Protein AF-0000000084990356 (afdb_homodimer)

Secondary structure (DSSP, 8-state):
-------SS--PPBGGGTSB----EEETTSBHHHHHHHHHHHT-SEEEEE-TTS-EEEEEEHHHHHHHHHTT--TTSBGGGSPP-----B-TTSBHHHHHHHHHHHT-SEEEEEETTEEEEEEEHHHHHHHHHHHHTT--/-------TT--PPBGGGTSB----EEETTSBHHHHHHHHHHHT-SEEEEE-TTS-EEEEEEHHHHHHHHHTT--TTSBGGGSPP-----B-TTSBHHHHHHHHHHHT-SEEEEEETTEEEEEEEHHHHHHHHHHHHTT--

InterPro domains:
  IPR000644 CBS domain [PF00571] (15-70)
  IPR000644 CBS domain [PF00571] (83-133)
  IPR000644 CBS domain [PS51371] (19-75)
  IPR000644 CBS domain [PS51371] (83-140)
  IPR000644 CBS domain [SM00116] (22-70)
  IPR00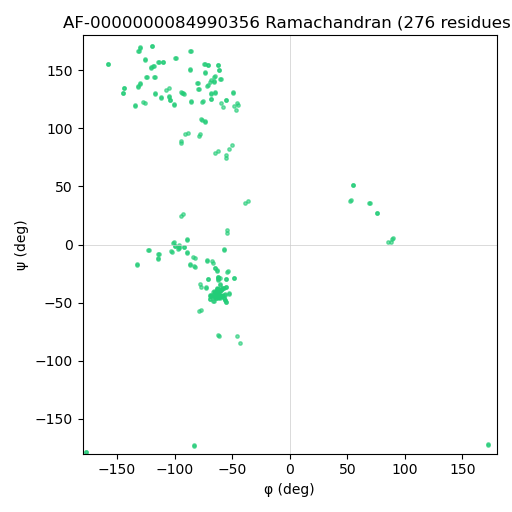0644 CBS domain [SM00116] (86-133)
  IPR046342 CBS domain superfamily [G3DSA:3.10.580.10] (8-138)
  IPR046342 CBS domain superfamily [SSF54631] (13-134)
  IPR051257 Diverse Function CBS-Domain-Containing Protein [PTHR43080] (12-132)

Radius of gyration: 19.68 Å; Cα contacts (8 Å, |Δi|>4): 479; chains: 2; bounding box: 57×53×34 Å

Nearest PDB structures (foldseek):
  2p9m-assembly2_D  TM=8.923E-01  e=5.544E-12  Methanocaldococcus jannaschii DSM 2661
  2p9m-assembly1_B  TM=8.844E-01  e=6.341E-12  Methanocaldococcus jannaschii DSM 2661
  2rc3-assembly2_B  TM=9.266E-01  e=5.817E-11  Nitrosomonas europaea ATCC 19718
  2o16-assembly1_A  TM=8.898E-01  e=2.598E-11  Vibrio cholerae
  1pbj-assembly1_A  TM=8.857E-01  e=1.393E-10  Methanothermobacter thermautotrophicus str. Delta H

pLDDT: mean 87.36, std 18.12, range [22.98, 98.81]

Structure (mmCIF, N/CA/C/O backbone):
data_AF-0000000084990356-model_v1
#
loop_
_entity.id
_entity.type
_entity.pdbx_description
1 polymer 'Conserved protein with 2 CBS domains'
#
loop_
_atom_site.group_PDB
_atom_site.id
_atom_site.type_symbol
_atom_site.label_atom_id
_atom_site.label_alt_id
_atom_site.label_comp_id
_atom_site.label_asym_id
_atom_site.label_entity_id
_atom_site.label_seq_id
_atom_site.pdbx_PDB_ins_code
_atom_site.Cartn_x
_atom_site.Cartn_y
_atom_site.Cartn_z
_atom_site.occupancy
_atom_site.B_iso_or_equiv
_atom_site.auth_seq_id
_atom_site.auth_comp_id
_atom_site.auth_asym_id
_atom_site.auth_atom_id
_atom_site.pdbx_PDB_model_num
ATOM 1 N N . MET A 1 1 ? -21.766 10.609 18.641 1 23.08 1 MET A N 1
ATOM 2 C CA . MET A 1 1 ? -21.922 9.273 18.078 1 23.08 1 MET A CA 1
ATOM 3 C C . MET A 1 1 ? -22.641 9.32 16.734 1 23.08 1 MET A C 1
ATOM 5 O O . MET A 1 1 ? -23.812 9.711 16.656 1 23.08 1 MET A O 1
ATOM 9 N N . ILE A 1 2 ? -21.984 9.812 15.727 1 29.28 2 ILE A N 1
ATOM 10 C CA . ILE A 1 2 ? -22.656 10.242 14.508 1 29.28 2 ILE A CA 1
ATOM 11 C C . ILE A 1 2 ? -23.344 9.047 13.852 1 29.28 2 ILE A C 1
ATOM 13 O O . ILE A 1 2 ? -22.688 8.055 13.516 1 29.28 2 ILE A O 1
ATOM 17 N N . LYS A 1 3 ? -24.469 8.688 14.312 1 31.67 3 LYS A N 1
ATOM 18 C CA . LYS A 1 3 ? -25.344 7.648 13.766 1 31.67 3 LYS A CA 1
ATOM 19 C C . LYS A 1 3 ? -25.656 7.918 12.297 1 31.67 3 LYS A C 1
ATOM 21 O O . LYS A 1 3 ? -26.312 8.914 11.977 1 31.67 3 LYS A O 1
ATOM 26 N N . LEU A 1 4 ? -24.688 7.68 11.461 1 34.38 4 LEU A N 1
ATOM 27 C CA . LEU A 1 4 ? -25.234 7.672 10.102 1 34.38 4 LEU A CA 1
ATOM 28 C C . LEU A 1 4 ? -26.422 6.727 10 1 34.38 4 LEU A C 1
ATOM 30 O O . LEU A 1 4 ? -26.312 5.543 10.328 1 34.38 4 LEU A O 1
ATOM 34 N N . ASN A 1 5 ? -27.484 7.082 10.344 1 34.66 5 ASN A N 1
ATOM 35 C CA . ASN A 1 5 ? -28.766 6.414 10.133 1 34.66 5 ASN A CA 1
ATOM 36 C C . ASN A 1 5 ? -28.812 5.734 8.766 1 34.66 5 ASN A C 1
ATOM 38 O O . ASN A 1 5 ? -29.344 6.301 7.805 1 34.66 5 ASN A O 1
ATOM 42 N N . ILE A 1 6 ? -27.719 5.141 8.297 1 41.97 6 ILE A N 1
ATOM 43 C CA . ILE A 1 6 ? -27.844 4.293 7.121 1 41.97 6 ILE A CA 1
ATOM 44 C C . ILE A 1 6 ? -28.922 3.232 7.359 1 41.97 6 ILE A C 1
ATOM 46 O O . ILE A 1 6 ? -28.625 2.125 7.809 1 41.97 6 ILE A O 1
ATOM 50 N N . TYR A 1 7 ? -29.688 3.295 8.289 1 39.16 7 TYR A N 1
ATOM 51 C CA . TYR A 1 7 ? -30.641 2.307 8.797 1 39.16 7 TYR A CA 1
ATOM 52 C C . TYR A 1 7 ? -31.391 1.641 7.652 1 39.16 7 TYR A C 1
ATOM 54 O O . TYR A 1 7 ? -31.453 0.411 7.574 1 39.16 7 TYR A O 1
ATOM 62 N N . ASP A 1 8 ? -32.438 2.258 7.188 1 46.75 8 ASP A N 1
ATOM 63 C CA . ASP A 1 8 ? -33.562 1.415 6.75 1 46.75 8 ASP A CA 1
ATOM 64 C C . ASP A 1 8 ? -33.125 0.507 5.598 1 46.75 8 ASP A C 1
ATOM 66 O O . ASP A 1 8 ? -33.344 -0.705 5.645 1 46.75 8 ASP A O 1
ATOM 70 N N . ASN A 1 9 ? -33 0.936 4.207 1 50.25 9 ASN A N 1
ATOM 71 C CA . ASN A 1 9 ? -32.812 0.196 2.961 1 50.25 9 ASN A CA 1
ATOM 72 C C . ASN A 1 9 ? -31.344 0.06 2.588 1 50.25 9 ASN A C 1
ATOM 74 O O . ASN A 1 9 ? -31 0.016 1.405 1 50.25 9 ASN A O 1
ATOM 78 N N . TYR A 1 10 ? -30.484 0.101 3.566 1 54.56 10 TYR A N 1
ATOM 79 C CA . TYR A 1 10 ? -29.062 0.058 3.203 1 54.56 10 TYR A CA 1
ATOM 80 C C . TYR A 1 10 ? -28.625 -1.364 2.875 1 54.56 10 TYR A C 1
ATOM 82 O O . TYR A 1 10 ? -28.703 -2.256 3.725 1 54.56 10 TYR A O 1
ATOM 90 N N . GLN A 1 11 ? -28.672 -1.708 1.581 1 65 11 GLN A N 1
ATOM 91 C CA . GLN A 1 11 ? -28 -2.938 1.168 1 65 11 GLN A CA 1
ATOM 92 C C . GLN A 1 11 ? -26.5 -2.746 1.104 1 65 11 GLN A C 1
ATOM 94 O O . GLN A 1 11 ? -26 -1.882 0.375 1 65 11 GLN A O 1
ATOM 99 N N . PRO A 1 12 ? -25.812 -3.309 2.045 1 78 12 PRO A N 1
ATOM 100 C CA . PRO A 1 12 ? -24.344 -3.164 2.031 1 78 12 PRO A CA 1
ATOM 101 C C . PRO A 1 12 ? -23.734 -3.486 0.671 1 78 12 PRO A C 1
ATOM 103 O O . PRO A 1 12 ? -24.219 -4.379 -0.031 1 78 12 PRO A O 1
ATOM 106 N N . MET A 1 13 ? -22.859 -2.615 0.143 1 86.25 13 MET A N 1
ATOM 107 C CA . MET A 1 13 ? -22.109 -2.883 -1.089 1 86.25 13 MET A CA 1
ATOM 108 C C . MET A 1 13 ? -21.328 -4.188 -0.983 1 86.25 13 MET A C 1
ATOM 110 O O . MET A 1 13 ? -20.609 -4.402 -0.011 1 86.25 13 MET A O 1
ATOM 114 N N . GLU A 1 14 ? -21.594 -5.012 -1.921 1 94.5 14 GLU A N 1
ATOM 115 C CA . GLU A 1 14 ? -20.922 -6.309 -1.93 1 94.5 14 GLU A CA 1
ATOM 116 C C . GLU A 1 14 ? -19.562 -6.227 -2.641 1 94.5 14 GLU A C 1
ATOM 118 O O . GLU A 1 14 ? -19.406 -5.441 -3.576 1 94.5 14 GLU A O 1
ATOM 123 N N . VAL A 1 15 ? -18.609 -7.082 -2.227 1 96.19 15 VAL A N 1
ATOM 124 C CA . VAL A 1 15 ? -17.25 -7.133 -2.74 1 96.19 15 VAL A CA 1
ATOM 125 C C . VAL A 1 15 ? -17.266 -7.363 -4.25 1 96.19 15 VAL A C 1
ATOM 127 O O . VAL A 1 15 ? -16.5 -6.738 -4.992 1 96.19 15 VAL A O 1
ATOM 130 N N . LYS A 1 16 ? -18.172 -8.164 -4.738 1 95.44 16 LYS A N 1
ATOM 131 C CA . LYS A 1 16 ? -18.219 -8.523 -6.156 1 95.44 16 LYS A CA 1
ATOM 132 C C . LYS A 1 16 ? -18.484 -7.289 -7.02 1 95.44 16 LYS A C 1
ATOM 134 O O . LYS A 1 16 ? -18.141 -7.277 -8.203 1 95.44 16 LYS A O 1
ATOM 139 N N . ASN A 1 17 ? -19.047 -6.246 -6.465 1 93.88 17 ASN A N 1
ATOM 140 C CA . ASN A 1 17 ? -19.422 -5.059 -7.227 1 93.88 17 ASN A CA 1
ATOM 141 C C . ASN A 1 17 ? -18.25 -4.113 -7.41 1 93.88 17 ASN A C 1
ATOM 143 O O . ASN A 1 17 ? -18.297 -3.205 -8.242 1 93.88 17 ASN A O 1
ATOM 147 N N . ILE A 1 18 ? -17.125 -4.379 -6.668 1 93.06 18 ILE A N 1
ATOM 148 C CA . ILE A 1 18 ? -16.062 -3.385 -6.703 1 93.06 18 ILE A CA 1
ATOM 149 C C . ILE A 1 18 ? -14.727 -4.074 -6.941 1 93.06 18 ILE A C 1
ATOM 151 O O . ILE A 1 18 ? -13.727 -3.42 -7.262 1 93.06 18 ILE A O 1
ATOM 155 N N . MET A 1 19 ? -14.633 -5.336 -6.75 1 94.31 19 MET A N 1
ATOM 156 C CA . MET A 1 19 ? -13.375 -6.062 -6.91 1 94.31 19 MET A CA 1
ATOM 157 C C . MET A 1 19 ? -12.875 -5.973 -8.344 1 94.31 19 MET A C 1
ATOM 159 O O . MET A 1 19 ? -13.648 -5.691 -9.266 1 94.31 19 MET A O 1
ATOM 163 N N . ASN A 1 20 ? -11.562 -6.102 -8.508 1 95.12 20 ASN A N 1
ATOM 164 C CA . ASN A 1 20 ? -10.977 -6.297 -9.828 1 95.12 20 ASN A CA 1
ATOM 165 C C . ASN A 1 20 ? -10.969 -7.77 -10.234 1 95.12 20 ASN A C 1
ATOM 167 O O . ASN A 1 20 ? -10.438 -8.609 -9.516 1 95.12 20 ASN A O 1
ATOM 171 N N . ASP A 1 21 ? -11.562 -8.078 -11.32 1 92.75 21 ASP A N 1
ATOM 172 C CA . ASP A 1 21 ? -11.68 -9.477 -11.734 1 92.75 21 ASP A CA 1
ATOM 173 C C . ASP A 1 21 ? -10.508 -9.883 -12.625 1 92.75 21 ASP A C 1
ATOM 175 O O . ASP A 1 21 ? -10.398 -11.047 -13.016 1 92.75 21 ASP A O 1
ATOM 179 N N . ARG A 1 22 ? -9.625 -8.984 -12.93 1 92.62 22 ARG A N 1
ATOM 180 C CA . ARG A 1 22 ? -8.398 -9.297 -13.656 1 92.62 22 ARG A CA 1
ATOM 181 C C . ARG A 1 22 ? -7.242 -9.539 -12.688 1 92.62 22 ARG A C 1
ATOM 183 O O . ARG A 1 22 ? -6.457 -8.625 -12.406 1 92.62 22 ARG A O 1
ATOM 190 N N . VAL A 1 23 ? -7.16 -10.727 -12.305 1 95.25 23 VAL A N 1
ATOM 191 C CA . VAL A 1 23 ? -6.156 -11.078 -11.305 1 95.25 23 VAL A CA 1
ATOM 192 C C . VAL A 1 23 ? -4.875 -11.547 -11.992 1 95.25 23 VAL A C 1
ATOM 194 O O . VAL A 1 23 ? -4.922 -12.359 -12.922 1 95.25 23 VAL A O 1
ATOM 197 N N . VAL A 1 24 ? -3.762 -11.047 -11.641 1 96.88 24 VAL A N 1
ATOM 198 C CA . VAL A 1 24 ? -2.463 -11.469 -12.156 1 96.88 24 VAL A CA 1
ATOM 199 C C . VAL A 1 24 ? -1.876 -12.555 -11.258 1 96.88 24 VAL A C 1
ATOM 201 O O . VAL A 1 24 ? -1.812 -12.391 -10.039 1 96.88 24 VAL A O 1
ATOM 204 N N . PHE A 1 25 ? -1.45 -13.641 -11.852 1 95.88 25 PHE A N 1
ATOM 205 C CA . PHE A 1 25 ? -0.941 -14.789 -11.117 1 95.88 25 PHE A CA 1
ATOM 206 C C . PHE A 1 25 ? 0.517 -15.055 -11.469 1 95.88 25 PHE A C 1
ATOM 208 O O . PHE A 1 25 ? 0.971 -14.703 -12.555 1 95.88 25 PHE A O 1
ATOM 215 N N . CYS A 1 26 ? 1.197 -15.648 -10.57 1 96.94 26 CYS A N 1
ATOM 216 C CA . CYS A 1 26 ? 2.471 -16.328 -10.789 1 96.94 26 CYS A CA 1
ATOM 217 C C . CYS A 1 26 ? 2.404 -17.781 -10.32 1 96.94 26 CYS A C 1
ATOM 219 O O . CYS A 1 26 ? 1.752 -18.078 -9.32 1 96.94 26 CYS A O 1
ATOM 221 N N . ARG A 1 27 ? 3.041 -18.594 -11 1 96.38 27 ARG A N 1
ATOM 222 C CA . ARG A 1 27 ? 3.205 -19.953 -10.5 1 96.38 27 ARG A CA 1
ATOM 223 C C . ARG A 1 27 ? 4.211 -20 -9.352 1 96.38 27 ARG A C 1
ATOM 225 O O . ARG A 1 27 ? 5.16 -19.219 -9.32 1 96.38 27 ARG A O 1
ATOM 232 N N . GLY A 1 28 ? 3.971 -20.938 -8.43 1 95.69 28 GLY A N 1
ATOM 233 C CA . GLY A 1 28 ? 4.887 -21.094 -7.309 1 95.69 28 GLY A CA 1
ATOM 234 C C . GLY A 1 28 ? 6.324 -21.297 -7.742 1 95.69 28 GLY A C 1
ATOM 235 O O . GLY A 1 28 ? 7.258 -20.938 -7.027 1 95.69 28 GLY A O 1
ATOM 236 N N . THR A 1 29 ? 6.516 -21.781 -8.969 1 96.88 29 THR A N 1
ATOM 237 C CA . THR A 1 29 ? 7.84 -22.125 -9.477 1 96.88 29 THR A CA 1
ATOM 238 C C . THR A 1 29 ? 8.516 -20.891 -10.086 1 96.88 29 THR A C 1
ATOM 240 O O . THR A 1 29 ? 9.719 -20.906 -10.344 1 96.88 29 THR A O 1
ATOM 243 N N . GLU A 1 30 ? 7.738 -19.906 -10.367 1 97.56 30 GLU A N 1
ATOM 244 C CA . GLU A 1 30 ? 8.312 -18.656 -10.883 1 97.56 30 GLU A CA 1
ATOM 245 C C . GLU A 1 30 ? 9.086 -17.922 -9.789 1 97.56 30 GLU A C 1
ATOM 247 O O . GLU A 1 30 ? 8.867 -18.156 -8.602 1 97.56 30 GLU A O 1
ATOM 252 N N . THR A 1 31 ? 10.055 -17.109 -10.156 1 98.5 31 THR A N 1
ATOM 253 C CA . 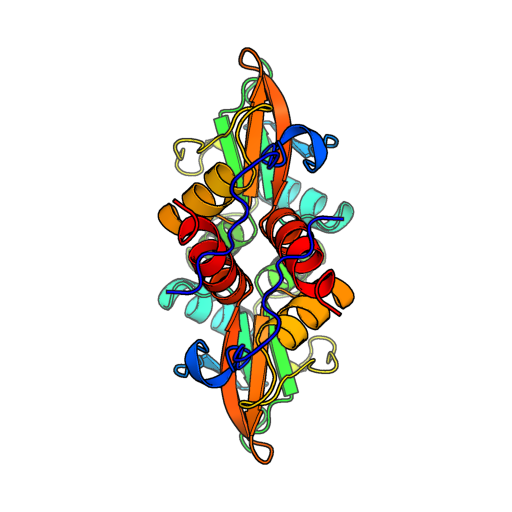THR A 1 31 ? 10.953 -16.453 -9.219 1 98.5 31 THR A CA 1
ATOM 254 C C . THR A 1 31 ? 10.352 -15.148 -8.711 1 98.5 31 THR A C 1
ATOM 256 O O . THR A 1 31 ? 9.398 -14.633 -9.297 1 98.5 31 THR A O 1
ATOM 259 N N . ILE A 1 32 ? 10.938 -14.641 -7.68 1 98.56 32 ILE A N 1
ATOM 260 C CA . ILE A 1 32 ? 10.578 -13.328 -7.148 1 98.56 32 ILE A CA 1
ATOM 261 C C . ILE A 1 32 ? 10.766 -12.266 -8.234 1 98.56 32 ILE A C 1
ATOM 263 O O . ILE A 1 32 ? 9.93 -11.375 -8.383 1 98.56 32 ILE A O 1
ATOM 267 N N . ARG A 1 33 ? 11.789 -12.406 -9 1 98.69 33 ARG A N 1
ATOM 268 C CA . ARG A 1 33 ? 12.07 -11.484 -10.094 1 98.69 33 ARG A CA 1
ATOM 269 C C . ARG A 1 33 ? 10.914 -11.43 -11.078 1 98.69 33 ARG A C 1
ATOM 271 O O . ARG A 1 33 ? 10.523 -10.344 -11.531 1 98.69 33 ARG A O 1
ATOM 278 N N . CYS A 1 34 ? 10.383 -12.555 -11.398 1 98.19 34 CYS A N 1
ATOM 279 C CA . CYS A 1 34 ? 9.25 -12.617 -12.305 1 98.19 34 CYS A CA 1
ATOM 280 C C . CYS A 1 34 ? 8.039 -11.891 -11.727 1 98.19 34 CYS A C 1
ATOM 282 O O . CYS A 1 34 ? 7.363 -11.141 -12.43 1 98.19 34 CYS A O 1
ATOM 284 N N . ALA A 1 35 ? 7.797 -12.148 -10.492 1 98.44 35 ALA A N 1
ATOM 285 C CA . ALA A 1 35 ? 6.691 -11.477 -9.82 1 98.44 35 ALA A CA 1
ATOM 286 C C . ALA A 1 35 ? 6.859 -9.961 -9.859 1 98.44 35 ALA A C 1
ATOM 288 O O . ALA A 1 35 ? 5.914 -9.227 -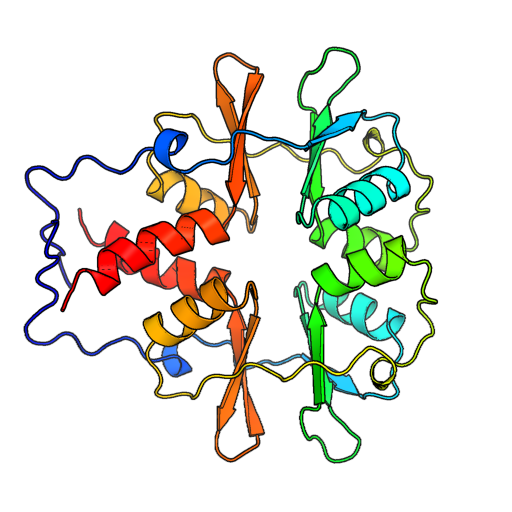10.156 1 98.44 35 ALA A O 1
ATOM 289 N N . VAL A 1 36 ? 8.07 -9.477 -9.586 1 98.81 36 VAL A N 1
ATOM 290 C CA . VAL A 1 36 ? 8.352 -8.039 -9.555 1 98.81 36 VAL A CA 1
ATOM 291 C C . VAL A 1 36 ? 8.172 -7.453 -10.953 1 98.81 36 VAL A C 1
ATOM 293 O O . VAL A 1 36 ? 7.609 -6.371 -11.109 1 98.81 36 VAL A O 1
ATOM 296 N N . SER A 1 37 ? 8.633 -8.188 -11.93 1 98.75 37 SER A N 1
ATOM 297 C CA . SER A 1 37 ? 8.484 -7.742 -13.312 1 98.75 37 SER A CA 1
ATOM 298 C C . SER A 1 37 ? 7.008 -7.586 -13.68 1 98.75 37 SER A C 1
ATOM 300 O O . SER A 1 37 ? 6.629 -6.613 -14.336 1 98.75 37 SER A O 1
ATOM 302 N N . LYS A 1 38 ? 6.203 -8.516 -13.297 1 98.56 38 LYS A N 1
ATOM 303 C CA . LYS A 1 38 ? 4.77 -8.438 -13.57 1 98.56 38 LYS A CA 1
ATOM 304 C C . LYS A 1 38 ? 4.129 -7.273 -12.82 1 98.56 38 LYS A C 1
ATOM 306 O O . LYS A 1 38 ? 3.305 -6.547 -13.375 1 98.56 38 LYS A O 1
ATOM 311 N N . MET A 1 39 ? 4.484 -7.145 -11.547 1 98.5 39 MET A N 1
ATOM 312 C CA . MET A 1 39 ? 3.957 -6.035 -10.758 1 98.5 39 MET A CA 1
ATOM 313 C C . MET A 1 39 ? 4.273 -4.699 -11.414 1 98.5 39 MET A C 1
ATOM 315 O O . MET A 1 39 ? 3.412 -3.816 -11.492 1 98.5 39 MET A O 1
ATOM 319 N N . TYR A 1 40 ? 5.465 -4.586 -11.883 1 98.5 40 TYR A N 1
ATOM 320 C CA . TYR A 1 40 ? 5.891 -3.361 -12.555 1 98.5 40 TYR A CA 1
ATOM 321 C C . TYR A 1 40 ? 5.141 -3.17 -13.867 1 98.5 40 TYR A C 1
ATOM 323 O O . TYR A 1 40 ? 4.586 -2.096 -14.117 1 98.5 40 TYR A O 1
ATOM 331 N N . ALA A 1 41 ? 5.082 -4.207 -14.672 1 98.19 41 ALA A N 1
ATOM 332 C CA . ALA A 1 41 ? 4.473 -4.152 -16 1 98.19 41 ALA A CA 1
ATOM 333 C C . ALA A 1 41 ? 2.988 -3.814 -15.906 1 98.19 41 ALA A C 1
ATOM 335 O O . ALA A 1 41 ? 2.465 -3.059 -16.734 1 98.19 41 ALA A O 1
ATOM 336 N N . TYR A 1 42 ? 2.305 -4.344 -14.922 1 97.31 42 TYR A N 1
ATOM 337 C CA . TYR A 1 42 ? 0.858 -4.188 -14.82 1 97.31 42 TYR A CA 1
ATOM 338 C C . TYR A 1 42 ? 0.495 -3.094 -13.828 1 97.31 42 TYR A C 1
ATOM 340 O O . TYR A 1 42 ? -0.686 -2.812 -13.609 1 97.31 42 TYR A O 1
ATOM 348 N N . ASN A 1 43 ? 1.473 -2.48 -13.211 1 96.25 43 ASN A N 1
ATOM 349 C CA . ASN A 1 43 ? 1.276 -1.417 -12.227 1 96.25 43 ASN A CA 1
ATOM 350 C C . ASN A 1 43 ? 0.355 -1.861 -11.094 1 96.25 43 ASN A C 1
ATOM 352 O O . ASN A 1 43 ? -0.627 -1.184 -10.789 1 96.25 43 ASN A O 1
ATOM 356 N N . ILE A 1 44 ? 0.701 -3.027 -10.523 1 96.56 44 ILE A N 1
ATOM 357 C CA . ILE A 1 44 ? -0.066 -3.576 -9.414 1 96.56 44 ILE A CA 1
ATOM 358 C C . ILE A 1 44 ? 0.864 -3.857 -8.234 1 96.56 44 ILE A C 1
ATOM 360 O O . ILE A 1 44 ? 2.08 -3.967 -8.406 1 96.56 44 ILE A O 1
ATOM 364 N N . GLY A 1 45 ? 0.292 -3.953 -7.016 1 96.75 45 GLY A N 1
ATOM 365 C CA . GLY A 1 45 ? 1.098 -4.055 -5.809 1 96.75 45 GLY A CA 1
ATOM 366 C C . GLY A 1 45 ? 1.197 -5.473 -5.277 1 96.75 45 GLY A C 1
ATOM 367 O O . GLY A 1 45 ? 1.783 -5.703 -4.215 1 96.75 45 GLY A O 1
ATOM 368 N N . SER A 1 46 ? 0.567 -6.414 -6.008 1 96.44 46 SER A N 1
ATOM 369 C CA . SER A 1 46 ? 0.609 -7.801 -5.559 1 96.44 46 SER A CA 1
ATOM 370 C C . SER A 1 46 ? 0.349 -8.766 -6.711 1 96.44 46 SER A C 1
ATOM 372 O O . SER A 1 46 ? -0.249 -8.383 -7.723 1 96.44 46 SER A O 1
ATOM 374 N N . VAL A 1 47 ? 0.842 -9.969 -6.547 1 96.75 47 VAL A N 1
ATOM 375 C CA . VAL A 1 47 ? 0.511 -11.078 -7.441 1 96.75 47 VAL A CA 1
ATOM 376 C C . VAL A 1 47 ? 0.089 -12.297 -6.625 1 96.75 47 VAL A C 1
ATOM 378 O O . VAL A 1 47 ? 0.651 -12.562 -5.559 1 96.75 47 VAL A O 1
ATOM 381 N N . LEU A 1 48 ? -0.918 -12.914 -7.109 1 95.81 48 LEU A N 1
ATOM 382 C CA . LEU A 1 48 ? -1.318 -14.172 -6.477 1 95.81 48 LEU A CA 1
ATOM 383 C C . LEU A 1 48 ? -0.428 -15.32 -6.938 1 95.81 48 LEU A C 1
ATOM 385 O O . LEU A 1 48 ? -0.071 -15.398 -8.117 1 95.81 48 LEU A O 1
ATOM 389 N N . VAL A 1 49 ? -0.094 -16.141 -5.98 1 95.38 49 VAL A N 1
ATOM 390 C CA . VAL A 1 49 ? 0.746 -17.297 -6.293 1 95.38 49 VAL A CA 1
ATOM 391 C C . VAL A 1 49 ? -0.104 -18.562 -6.312 1 95.38 49 VAL A C 1
ATOM 393 O O . VAL A 1 49 ? -0.864 -18.828 -5.379 1 95.38 49 VAL A O 1
ATOM 396 N N . VAL A 1 50 ? -0.033 -19.312 -7.383 1 92.19 50 VAL A N 1
ATOM 397 C CA . VAL A 1 50 ? -0.831 -20.531 -7.531 1 92.19 50 VAL A CA 1
ATOM 398 C C . VAL A 1 50 ? 0.089 -21.734 -7.719 1 92.19 50 VAL A C 1
ATOM 400 O O . VAL A 1 50 ? 1.234 -21.594 -8.148 1 92.19 50 VAL A O 1
ATOM 403 N N . ASP A 1 51 ? -0.415 -22.859 -7.297 1 90.94 51 ASP A N 1
ATOM 404 C CA . ASP A 1 51 ? 0.335 -24.078 -7.535 1 90.94 51 ASP A CA 1
ATOM 405 C C . ASP A 1 51 ? 0.074 -24.625 -8.945 1 90.94 51 ASP A C 1
ATOM 407 O O . ASP A 1 51 ? -0.503 -23.922 -9.781 1 90.94 51 ASP A O 1
ATOM 411 N N . ASP A 1 52 ? 0.583 -25.766 -9.195 1 91.25 52 ASP A N 1
ATOM 412 C CA . ASP A 1 52 ? 0.513 -26.344 -10.531 1 91.25 52 ASP A CA 1
ATOM 413 C C . ASP A 1 52 ? -0.933 -26.641 -10.93 1 91.25 52 ASP A C 1
ATOM 415 O O . ASP A 1 52 ? -1.246 -26.766 -12.109 1 91.25 52 ASP A O 1
ATOM 419 N N . ARG A 1 53 ? -1.837 -26.75 -9.969 1 89.38 53 ARG A N 1
ATOM 420 C CA . ARG A 1 53 ? -3.236 -27.062 -10.234 1 89.38 53 ARG A CA 1
ATOM 421 C C . ARG A 1 53 ? -4.082 -25.797 -10.305 1 89.38 53 ARG A C 1
ATOM 423 O O . ARG A 1 53 ? -5.297 -25.859 -10.484 1 89.38 53 ARG A O 1
ATOM 430 N N . GLY A 1 54 ? -3.453 -24.672 -10.109 1 87.56 54 GLY A N 1
ATOM 431 C CA . GLY A 1 54 ? -4.168 -23.406 -10.172 1 87.56 54 GLY A CA 1
ATOM 432 C C . GLY A 1 54 ? -4.758 -22.984 -8.836 1 87.56 54 GLY A C 1
ATOM 433 O O . GLY A 1 54 ? -5.469 -21.984 -8.758 1 87.56 54 GLY A O 1
ATOM 434 N N . ALA A 1 55 ? -4.453 -23.766 -7.82 1 87.69 55 ALA A N 1
ATOM 435 C CA . ALA A 1 55 ? -4.938 -23.406 -6.488 1 87.69 55 ALA A CA 1
ATOM 436 C C . ALA A 1 55 ? -4.082 -22.312 -5.863 1 87.69 55 ALA A C 1
ATOM 438 O O . ALA A 1 55 ? -2.852 -22.359 -5.93 1 87.69 55 ALA A O 1
ATOM 439 N N . PRO A 1 56 ? -4.781 -21.359 -5.328 1 90.44 56 PRO A N 1
ATOM 440 C CA . PRO A 1 56 ? -4.008 -20.297 -4.688 1 90.44 56 PRO A CA 1
ATOM 441 C C . PRO A 1 56 ? -3.225 -20.781 -3.469 1 90.44 56 PRO A C 1
ATOM 443 O O . PRO A 1 56 ? -3.789 -21.438 -2.592 1 90.44 56 PRO A O 1
ATOM 446 N N . ILE A 1 57 ? -1.94 -20.453 -3.416 1 90.19 57 ILE A N 1
ATOM 447 C CA . ILE A 1 57 ? -1.127 -20.922 -2.303 1 90.19 57 ILE A CA 1
ATOM 448 C C . ILE A 1 57 ? -0.501 -19.734 -1.579 1 90.19 57 ILE A C 1
ATOM 450 O O . ILE A 1 57 ? 0.188 -19.891 -0.571 1 90.19 57 ILE A O 1
ATOM 454 N N . GLY A 1 58 ? -0.704 -18.516 -2.107 1 92.38 58 GLY A N 1
ATOM 455 C CA . GLY A 1 58 ? -0.171 -17.328 -1.433 1 92.38 58 GLY A CA 1
ATOM 456 C C . GLY A 1 58 ? -0.328 -16.062 -2.24 1 92.38 58 GLY A C 1
ATOM 457 O O . GLY A 1 58 ? -1.067 -16.031 -3.227 1 92.38 58 GLY A O 1
ATOM 458 N N . ILE A 1 59 ? 0.247 -15.07 -1.771 1 95.38 59 ILE A N 1
ATOM 459 C CA . ILE A 1 59 ? 0.262 -13.758 -2.412 1 95.38 59 ILE A CA 1
ATOM 460 C C . ILE A 1 59 ? 1.603 -13.078 -2.156 1 95.38 59 ILE A C 1
ATOM 462 O O . ILE A 1 59 ? 2.168 -13.195 -1.066 1 95.38 59 ILE A O 1
ATOM 466 N N . PHE A 1 60 ? 2.236 -12.578 -3.135 1 96.31 60 PHE A N 1
ATOM 467 C CA . PHE A 1 60 ? 3.455 -11.781 -3.027 1 96.31 60 PHE A CA 1
ATOM 468 C C . PHE A 1 60 ? 3.158 -10.305 -3.227 1 96.31 60 PHE A C 1
ATOM 470 O O . PHE A 1 60 ? 2.549 -9.914 -4.227 1 96.31 60 PHE A O 1
ATOM 477 N N . THR A 1 61 ? 3.539 -9.492 -2.256 1 96.69 61 THR A N 1
ATOM 478 C CA . THR A 1 61 ? 3.18 -8.078 -2.264 1 96.69 61 THR A CA 1
ATOM 479 C C . THR A 1 61 ? 4.43 -7.207 -2.281 1 96.69 61 THR A C 1
ATOM 481 O O . THR A 1 61 ? 5.551 -7.707 -2.154 1 96.69 61 THR A O 1
ATOM 484 N N . GLU A 1 62 ? 4.207 -5.883 -2.49 1 97.5 62 GLU A N 1
ATOM 485 C CA . GLU A 1 62 ? 5.281 -4.902 -2.389 1 97.5 62 GLU A CA 1
ATOM 486 C C . GLU A 1 62 ? 5.977 -4.98 -1.032 1 97.5 62 GLU A C 1
ATOM 488 O O . GLU A 1 62 ? 7.199 -4.852 -0.946 1 97.5 62 GLU A O 1
ATOM 493 N N . ARG A 1 63 ? 5.211 -5.246 -0.016 1 96 63 ARG A N 1
ATOM 494 C CA . ARG A 1 63 ? 5.766 -5.375 1.328 1 96 63 ARG A CA 1
ATOM 495 C C . ARG A 1 63 ? 6.695 -6.582 1.423 1 96 63 ARG A C 1
ATOM 497 O O . ARG A 1 63 ? 7.73 -6.523 2.088 1 96 63 ARG A O 1
ATOM 504 N N . ASP A 1 64 ? 6.359 -7.617 0.845 1 96.31 64 ASP A N 1
ATOM 505 C CA . ASP A 1 64 ? 7.227 -8.789 0.813 1 96.31 64 ASP A CA 1
ATOM 506 C C . ASP A 1 64 ? 8.562 -8.469 0.145 1 96.31 64 ASP A C 1
ATOM 508 O O . ASP A 1 64 ? 9.602 -8.984 0.551 1 96.31 64 ASP A O 1
ATOM 512 N N . LEU A 1 65 ? 8.438 -7.668 -0.907 1 98.38 65 LEU A N 1
ATOM 513 C CA . LEU A 1 65 ? 9.664 -7.293 -1.614 1 98.38 65 LEU A CA 1
ATOM 514 C C . LEU A 1 65 ? 10.617 -6.535 -0.694 1 98.38 65 LEU A C 1
ATOM 516 O O . LEU A 1 65 ? 11.828 -6.738 -0.75 1 98.38 65 LEU A O 1
ATOM 520 N N . VAL A 1 66 ? 10.07 -5.668 0.127 1 98.5 66 VAL A N 1
ATOM 521 C CA . VAL A 1 66 ? 10.906 -4.965 1.097 1 98.5 66 VAL A CA 1
ATOM 522 C C . VAL A 1 66 ? 11.656 -5.973 1.96 1 98.5 66 VAL A C 1
ATOM 524 O O . VAL A 1 66 ? 12.875 -5.852 2.146 1 98.5 66 VAL A O 1
ATOM 527 N N . ARG A 1 67 ? 11 -6.949 2.475 1 97.31 67 ARG A N 1
ATOM 528 C CA . ARG A 1 67 ? 11.609 -7.984 3.301 1 97.31 67 ARG A CA 1
ATOM 529 C C . ARG A 1 67 ? 12.68 -8.75 2.523 1 97.31 67 ARG A C 1
ATOM 531 O O . ARG A 1 67 ? 13.758 -9.023 3.045 1 97.31 67 ARG A O 1
ATOM 538 N N . VAL A 1 68 ? 12.344 -9.117 1.312 1 98.19 68 VAL A N 1
ATOM 539 C CA . VAL A 1 68 ? 13.234 -9.875 0.448 1 98.19 68 VAL A CA 1
ATOM 540 C C . VAL A 1 68 ? 14.562 -9.125 0.298 1 98.19 68 VAL A C 1
ATOM 542 O O . VAL A 1 68 ? 15.633 -9.719 0.453 1 98.19 68 VAL A O 1
ATOM 545 N N . ILE A 1 69 ? 14.453 -7.828 -0.026 1 98.62 69 ILE A N 1
ATOM 546 C CA . ILE A 1 69 ? 15.648 -7.016 -0.252 1 98.62 69 ILE A CA 1
ATOM 547 C C . ILE A 1 69 ? 16.391 -6.812 1.067 1 98.62 69 ILE A C 1
ATOM 549 O O . ILE A 1 69 ? 17.609 -6.945 1.127 1 98.62 69 ILE A O 1
ATOM 553 N N . ALA A 1 70 ? 15.688 -6.527 2.135 1 98.44 70 ALA A N 1
ATOM 554 C CA . ALA A 1 70 ? 16.281 -6.258 3.438 1 98.44 70 ALA A CA 1
ATOM 555 C C . ALA A 1 70 ? 17.031 -7.484 3.961 1 98.44 70 ALA A C 1
ATOM 557 O O . ALA A 1 70 ? 18.094 -7.355 4.578 1 98.44 70 ALA A O 1
ATOM 558 N N . GLU A 1 71 ? 16.5 -8.641 3.73 1 97.81 71 GLU A N 1
ATOM 559 C CA . GLU A 1 71 ? 17.062 -9.875 4.262 1 97.81 71 GLU A CA 1
ATOM 560 C C . GLU A 1 71 ? 18.094 -10.469 3.299 1 97.81 71 GLU A C 1
ATOM 562 O O . GLU A 1 71 ? 18.703 -11.492 3.596 1 97.81 71 GLU A O 1
ATOM 567 N N . GLY A 1 72 ? 18.219 -9.922 2.162 1 97.81 72 GLY A N 1
ATOM 568 C CA . GLY A 1 72 ? 19.203 -10.383 1.19 1 97.81 72 GLY A CA 1
ATOM 569 C C . GLY A 1 72 ? 18.781 -11.672 0.501 1 97.81 72 GLY A C 1
ATOM 570 O O . GLY A 1 72 ? 19.641 -12.477 0.126 1 97.81 72 GLY A O 1
ATOM 571 N N . ILE A 1 73 ? 17.516 -11.906 0.409 1 97.81 73 ILE A N 1
ATOM 572 C CA . ILE A 1 73 ? 17 -13.078 -0.302 1 97.81 73 ILE A CA 1
ATOM 573 C C . ILE A 1 73 ? 17.203 -12.891 -1.806 1 97.81 73 ILE A C 1
ATOM 575 O O . ILE A 1 73 ? 16.922 -11.82 -2.344 1 97.81 73 ILE A O 1
ATOM 579 N N . SER A 1 74 ? 17.641 -13.938 -2.5 1 98.44 74 SER A N 1
ATOM 580 C CA . SER A 1 74 ? 17.875 -13.859 -3.938 1 98.44 74 SER A CA 1
ATOM 581 C C . SER A 1 74 ? 16.578 -13.648 -4.699 1 98.44 74 SER A C 1
ATOM 583 O O . SER A 1 74 ? 15.57 -14.305 -4.414 1 98.44 74 SER A O 1
ATOM 585 N N . LEU A 1 75 ? 16.625 -12.828 -5.707 1 98.5 75 LEU A N 1
ATOM 586 C CA . LEU A 1 75 ? 15.453 -12.578 -6.539 1 98.5 75 LEU A CA 1
ATOM 587 C C . LEU A 1 75 ? 15.141 -13.781 -7.422 1 98.5 75 LEU A C 1
ATOM 589 O O . LEU A 1 75 ? 14.055 -13.867 -8 1 98.5 75 LEU A O 1
ATOM 593 N N . ASP A 1 76 ? 16.062 -14.656 -7.504 1 98.56 76 ASP A N 1
ATOM 594 C CA . ASP A 1 76 ? 15.867 -15.859 -8.312 1 98.56 76 ASP A CA 1
ATOM 595 C C . ASP A 1 76 ? 15.242 -16.984 -7.488 1 98.56 76 ASP A C 1
ATOM 597 O O . ASP A 1 76 ? 15.023 -18.078 -7.992 1 98.56 76 ASP A O 1
ATOM 601 N N . THR A 1 77 ? 14.875 -16.688 -6.211 1 98.25 77 THR A N 1
ATOM 602 C CA . THR A 1 77 ? 14.18 -17.641 -5.348 1 98.25 77 THR A CA 1
ATOM 603 C C . THR A 1 77 ? 12.766 -17.891 -5.855 1 98.25 77 THR A C 1
ATOM 605 O O . THR A 1 77 ? 12.039 -16.969 -6.191 1 98.25 77 THR A O 1
ATOM 608 N N . PRO A 1 78 ? 12.391 -19.219 -5.984 1 97.88 78 PRO A N 1
ATOM 609 C CA . PRO A 1 78 ? 11 -19.516 -6.328 1 97.88 78 PRO A CA 1
ATOM 610 C C . PRO A 1 78 ? 10.008 -18.984 -5.293 1 97.88 78 PRO A C 1
ATOM 612 O O . PRO A 1 78 ? 10.289 -19.031 -4.09 1 97.88 78 PRO A O 1
ATOM 615 N N . LEU A 1 79 ? 8.891 -18.5 -5.762 1 97.25 79 LEU A N 1
ATOM 616 C CA . LEU A 1 79 ? 7.898 -17.875 -4.895 1 97.25 79 LEU A CA 1
ATOM 617 C C . LEU A 1 79 ? 7.391 -18.859 -3.846 1 97.25 79 LEU A C 1
ATOM 619 O O . LEU A 1 79 ? 7.062 -18.453 -2.725 1 97.25 79 LEU A O 1
ATOM 623 N N . GLU A 1 80 ? 7.277 -20.094 -4.168 1 94.38 80 GLU A N 1
ATOM 624 C CA . GLU A 1 80 ? 6.723 -21.094 -3.264 1 94.38 80 GLU A CA 1
ATOM 625 C C . GLU A 1 80 ? 7.629 -21.312 -2.055 1 94.38 80 GLU A C 1
ATOM 627 O O . GLU A 1 80 ? 7.219 -21.922 -1.067 1 94.38 80 GLU A O 1
ATOM 632 N N . LYS A 1 81 ? 8.891 -20.859 -2.105 1 94.31 81 LYS A N 1
ATOM 633 C CA . LYS A 1 81 ? 9.836 -21.031 -1.005 1 94.31 81 LYS A CA 1
ATOM 634 C C . LYS A 1 81 ? 9.641 -19.953 0.057 1 94.31 81 LYS A C 1
ATOM 636 O O . LYS A 1 81 ? 10.188 -20.047 1.157 1 94.31 81 LYS A O 1
ATOM 641 N N . LEU A 1 82 ? 8.992 -18.891 -0.393 1 91.75 82 LEU A N 1
ATOM 642 C CA . LEU A 1 82 ? 8.695 -17.891 0.623 1 91.75 82 LEU A CA 1
ATOM 643 C C . LEU A 1 82 ? 7.668 -18.422 1.623 1 91.75 82 LEU A C 1
ATOM 645 O O . LEU A 1 82 ? 6.832 -19.266 1.279 1 91.75 82 LEU A O 1
ATOM 649 N N . ALA A 1 83 ? 7.844 -18.094 2.824 1 68 83 ALA A N 1
ATOM 650 C CA . ALA A 1 83 ? 6.961 -18.609 3.861 1 68 83 ALA A CA 1
ATOM 651 C C . ALA A 1 83 ? 5.496 -18.453 3.463 1 68 83 ALA A C 1
ATOM 653 O O . ALA A 1 83 ? 5.09 -17.391 2.977 1 68 83 ALA A O 1
ATOM 654 N N . GLU A 1 84 ? 4.957 -19.609 3.418 1 63.84 84 GLU A N 1
ATOM 655 C CA . GLU A 1 84 ? 3.529 -19.672 3.109 1 63.84 84 GLU A CA 1
ATOM 656 C C . GLU A 1 84 ? 2.713 -18.906 4.156 1 63.84 84 GLU A C 1
ATOM 658 O O . GLU A 1 84 ? 3.014 -18.984 5.352 1 63.84 84 GLU A O 1
ATOM 663 N N . LYS A 1 85 ? 2.004 -17.969 3.676 1 67.25 85 LYS A N 1
ATOM 664 C CA . LYS A 1 85 ? 1.076 -17.312 4.598 1 67.25 85 LYS A CA 1
ATOM 665 C C . LYS A 1 85 ? -0.367 -17.719 4.293 1 67.25 85 LYS A C 1
ATOM 667 O O . LYS A 1 85 ? -0.695 -18.047 3.156 1 67.25 85 LYS A O 1
ATOM 672 N N . GLU A 1 86 ? -1.073 -18.078 5.426 1 77 86 GLU A N 1
ATOM 673 C CA . GLU A 1 86 ? -2.514 -18.219 5.246 1 77 86 GLU A CA 1
ATOM 674 C C . GLU A 1 86 ? -3.094 -17.062 4.445 1 77 86 GLU A C 1
ATOM 676 O O . GLU A 1 86 ? -2.859 -15.898 4.77 1 77 86 GLU A O 1
ATOM 681 N N . LEU A 1 87 ? -3.645 -17.438 3.393 1 89.06 87 LEU A N 1
ATOM 682 C CA . LEU A 1 87 ? -4.254 -16.438 2.531 1 89.06 87 LEU A CA 1
ATOM 683 C C . LEU A 1 87 ? -5.551 -15.914 3.143 1 89.06 87 LEU A C 1
ATOM 685 O O . LEU A 1 87 ? -6.516 -16.656 3.299 1 89.06 87 LEU A O 1
ATOM 689 N N . ILE A 1 88 ? -5.57 -14.773 3.637 1 94.31 88 ILE A N 1
ATOM 690 C CA . ILE A 1 88 ? -6.805 -14.125 4.059 1 94.31 88 ILE A CA 1
ATOM 691 C C . ILE A 1 88 ? -7.66 -13.797 2.838 1 94.31 88 ILE A C 1
ATOM 693 O O . ILE A 1 88 ? -7.16 -13.258 1.848 1 94.31 88 ILE A O 1
ATOM 697 N N . LYS A 1 89 ? -8.875 -14.266 2.854 1 95.75 89 LYS A N 1
ATOM 698 C CA . LYS A 1 89 ? -9.734 -14.109 1.684 1 95.75 89 LYS A CA 1
ATOM 699 C C . LYS A 1 89 ? -11.109 -13.562 2.078 1 95.75 89 LYS A C 1
ATOM 701 O O . LYS A 1 89 ? -11.445 -13.516 3.264 1 95.75 89 LYS A O 1
ATOM 706 N N . VAL A 1 90 ? -11.859 -13.133 1.182 1 97 90 VAL A N 1
ATOM 707 C CA . VAL A 1 90 ? -13.273 -12.789 1.318 1 97 90 VAL A CA 1
ATOM 708 C C . VAL A 1 90 ? -14.078 -13.453 0.208 1 97 90 VAL A C 1
ATOM 710 O O . VAL A 1 90 ? -13.516 -14.086 -0.686 1 97 90 VAL A O 1
ATOM 713 N N . TYR A 1 91 ? -15.344 -13.375 0.366 1 97.44 91 TYR A N 1
ATOM 714 C CA . TYR A 1 91 ? -16.25 -13.945 -0.624 1 97.44 91 TYR A CA 1
ATOM 715 C C . TYR A 1 91 ? -16.984 -12.852 -1.384 1 97.44 91 TYR A C 1
ATOM 717 O O . TYR A 1 91 ? -17.078 -11.711 -0.915 1 97.44 91 TYR A O 1
ATOM 725 N N . PRO A 1 92 ? -17.469 -13.195 -2.615 1 97.25 92 PRO A N 1
ATOM 726 C CA . PRO A 1 92 ? -18.109 -12.18 -3.461 1 97.25 92 PRO A CA 1
ATOM 727 C C . PRO A 1 92 ? -19.266 -11.469 -2.762 1 97.25 92 PRO A C 1
ATOM 729 O O . PRO A 1 92 ? -19.469 -10.266 -2.967 1 97.25 92 PRO A O 1
ATOM 732 N N . ASN A 1 93 ? -19.938 -12.125 -1.852 1 96.56 93 ASN A N 1
ATOM 733 C CA . ASN A 1 93 ? -21.156 -11.57 -1.245 1 96.56 93 ASN A CA 1
ATOM 734 C C . ASN A 1 93 ? -20.844 -10.906 0.097 1 96.56 93 ASN A C 1
ATOM 736 O O . ASN A 1 93 ? -21.75 -10.375 0.746 1 96.56 93 ASN A O 1
ATOM 740 N N . ASP A 1 94 ? -19.625 -10.992 0.517 1 95.44 94 ASP A N 1
ATOM 741 C CA . ASP A 1 94 ? -19.25 -10.242 1.712 1 95.44 94 ASP A CA 1
ATOM 742 C C . ASP A 1 94 ? -19.438 -8.742 1.493 1 95.44 94 ASP A C 1
ATOM 744 O O . ASP A 1 94 ? -19.375 -8.266 0.36 1 95.44 94 ASP A O 1
ATOM 748 N N . SER A 1 95 ? -19.719 -8.031 2.529 1 91.81 95 SER A N 1
ATOM 749 C CA . SER A 1 95 ? -19.781 -6.574 2.438 1 91.81 95 SER A CA 1
ATOM 750 C C . SER A 1 95 ? -18.375 -5.98 2.338 1 91.81 95 SER A C 1
ATOM 752 O O . SER A 1 95 ? -17.406 -6.574 2.818 1 91.81 95 SER A O 1
ATOM 754 N N . ILE A 1 96 ? -18.281 -4.84 1.778 1 90.81 96 ILE A N 1
ATOM 755 C CA . ILE A 1 96 ? -17.016 -4.121 1.68 1 90.81 96 ILE A CA 1
ATOM 756 C C . ILE A 1 96 ? -16.5 -3.797 3.078 1 90.81 96 ILE A C 1
ATOM 758 O O . ILE A 1 96 ? -15.289 -3.771 3.307 1 90.81 96 ILE A O 1
ATOM 762 N N . TYR A 1 97 ? -17.344 -3.666 3.988 1 88.31 97 TYR A N 1
ATOM 763 C CA . TYR A 1 97 ? -16.953 -3.389 5.367 1 88.31 97 TYR A CA 1
ATOM 764 C C . TYR A 1 97 ? -16.203 -4.566 5.969 1 88.31 97 TYR A C 1
ATOM 766 O O . TYR A 1 97 ? -15.18 -4.379 6.633 1 88.31 97 TYR A O 1
ATOM 774 N N . ILE A 1 98 ? -16.688 -5.734 5.676 1 91.44 98 ILE A N 1
ATOM 775 C CA . ILE A 1 98 ? -16.016 -6.934 6.168 1 91.44 98 ILE A CA 1
ATOM 776 C C . ILE A 1 98 ? -14.617 -7.027 5.574 1 91.44 98 ILE A C 1
ATOM 778 O O . ILE A 1 98 ? -13.648 -7.32 6.285 1 91.44 98 ILE A O 1
ATOM 782 N N . ALA A 1 99 ? -14.539 -6.754 4.352 1 94.69 99 ALA A N 1
ATOM 783 C CA . ALA A 1 99 ? -13.242 -6.781 3.684 1 94.69 99 ALA A CA 1
ATOM 784 C C . ALA A 1 99 ? -12.297 -5.746 4.285 1 94.69 99 ALA A C 1
ATOM 786 O O . ALA A 1 99 ? -11.141 -6.051 4.582 1 94.69 99 ALA A O 1
ATOM 787 N N . ALA A 1 100 ? -12.805 -4.543 4.488 1 93.12 100 ALA A N 1
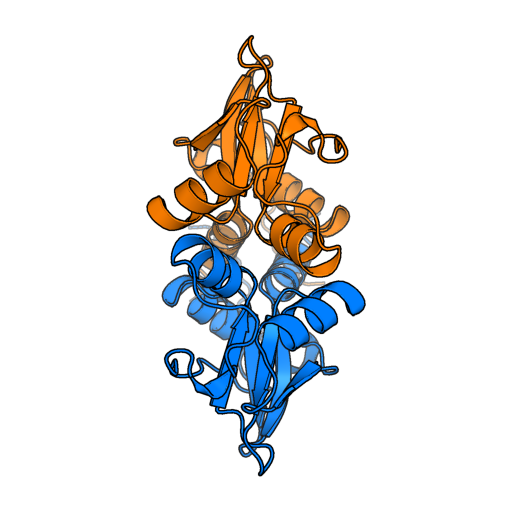ATOM 788 C CA . ALA A 1 100 ? -12 -3.463 5.055 1 93.12 100 ALA A CA 1
ATOM 789 C C . ALA A 1 100 ? -11.539 -3.805 6.469 1 93.12 100 ALA A C 1
ATOM 791 O O . ALA A 1 100 ? -10.383 -3.566 6.824 1 93.12 100 ALA A O 1
ATOM 792 N N . GLN A 1 101 ? -12.375 -4.391 7.219 1 92.5 101 GLN A N 1
ATOM 793 C CA . GLN A 1 101 ? -12.039 -4.789 8.578 1 92.5 101 GLN A CA 1
ATOM 794 C C . GLN A 1 101 ? -10.93 -5.844 8.586 1 92.5 101 GLN A C 1
ATOM 796 O O . GLN A 1 101 ? -10.008 -5.773 9.398 1 92.5 101 GLN A O 1
ATOM 801 N N . LYS A 1 102 ? -11.07 -6.773 7.738 1 94.5 102 LYS A N 1
ATOM 802 C CA . LYS A 1 102 ? -10.031 -7.797 7.633 1 94.5 102 LYS A CA 1
ATOM 803 C C . LYS A 1 102 ? -8.688 -7.184 7.242 1 94.5 102 LYS A C 1
ATOM 805 O O . LYS A 1 102 ? -7.648 -7.582 7.762 1 94.5 102 LYS A O 1
ATOM 810 N N . MET A 1 103 ? -8.758 -6.203 6.301 1 95.44 103 MET A N 1
ATOM 811 C CA . MET A 1 103 ? -7.531 -5.535 5.879 1 95.44 103 MET A CA 1
ATOM 812 C C . MET A 1 103 ? -6.863 -4.836 7.059 1 95.44 103 MET A C 1
ATOM 814 O O . MET A 1 103 ? -5.652 -4.949 7.25 1 95.44 103 MET A O 1
ATOM 818 N N . ILE A 1 104 ? -7.633 -4.195 7.828 1 93.38 104 ILE A N 1
ATOM 819 C CA . ILE A 1 104 ? -7.117 -3.449 8.969 1 93.38 104 ILE A CA 1
ATOM 820 C C . ILE A 1 104 ? -6.602 -4.422 10.031 1 93.38 104 ILE A C 1
ATOM 822 O O . ILE A 1 104 ? -5.484 -4.273 10.531 1 93.38 104 ILE A O 1
ATOM 826 N N . GLU A 1 105 ? -7.344 -5.426 10.359 1 93.25 105 GLU A N 1
ATOM 827 C CA . GLU A 1 105 ? -7.035 -6.387 11.414 1 93.25 105 GLU A CA 1
ATOM 828 C C . GLU A 1 105 ? -5.754 -7.156 11.094 1 93.25 105 GLU A C 1
ATOM 830 O O . GLU A 1 105 ? -4.949 -7.422 11.992 1 93.25 105 GLU A O 1
ATOM 835 N N . HIS A 1 106 ? -5.566 -7.461 9.891 1 93.75 106 HIS A N 1
ATOM 836 C CA . HIS A 1 106 ? -4.449 -8.328 9.523 1 93.75 106 HIS A CA 1
ATOM 837 C C . HIS A 1 106 ? -3.299 -7.52 8.93 1 93.75 106 HIS A C 1
ATOM 839 O O . HIS A 1 106 ? -2.252 -8.078 8.594 1 93.75 106 HIS A O 1
ATOM 845 N N . GLY A 1 107 ? -3.531 -6.223 8.727 1 93.19 107 GLY A N 1
ATOM 846 C CA . GLY A 1 107 ? -2.484 -5.375 8.188 1 93.19 107 GLY A CA 1
ATOM 847 C C . GLY A 1 107 ? -2.162 -5.676 6.734 1 93.19 107 GLY A C 1
ATOM 848 O O . GLY A 1 107 ? -0.994 -5.695 6.344 1 93.19 107 GLY A O 1
ATOM 849 N N . ILE A 1 108 ? -3.195 -6.02 5.973 1 94.62 108 ILE A N 1
ATOM 850 C CA . ILE A 1 108 ? -2.982 -6.344 4.566 1 94.62 108 ILE A CA 1
ATOM 851 C C . ILE A 1 108 ? -3.67 -5.301 3.688 1 94.62 108 ILE A C 1
ATOM 853 O O . ILE A 1 108 ? -4.625 -4.652 4.117 1 94.62 108 ILE A O 1
ATOM 857 N N . ARG A 1 109 ? -3.193 -5.16 2.4 1 95.88 109 ARG A N 1
ATOM 858 C CA . ARG A 1 109 ? -3.719 -4.137 1.508 1 95.88 109 ARG A CA 1
ATOM 859 C C . ARG A 1 109 ? -4.441 -4.762 0.318 1 95.88 109 ARG A C 1
ATOM 861 O O . ARG A 1 109 ? -5.086 -4.059 -0.462 1 95.88 109 ARG A O 1
ATOM 868 N N . HIS A 1 110 ? -4.27 -6.016 0.151 1 96.12 110 HIS A N 1
ATOM 869 C CA . HIS A 1 110 ? -4.91 -6.781 -0.911 1 96.12 110 HIS A CA 1
ATOM 870 C C . HIS A 1 110 ? -5.551 -8.047 -0.363 1 96.12 110 HIS A C 1
ATOM 872 O O . HIS A 1 110 ? -4.953 -8.75 0.458 1 96.12 110 HIS A O 1
ATOM 878 N N . ILE A 1 111 ? -6.73 -8.289 -0.815 1 96.62 111 ILE A N 1
ATOM 879 C CA . ILE A 1 111 ? -7.422 -9.484 -0.353 1 96.62 111 ILE A CA 1
ATOM 880 C C . ILE A 1 111 ? -8.047 -10.211 -1.542 1 96.62 111 ILE A C 1
ATOM 882 O O . ILE A 1 111 ? -8.867 -9.641 -2.266 1 96.62 111 ILE A O 1
ATOM 886 N N . PRO A 1 112 ? -7.668 -11.453 -1.793 1 96.56 112 PRO A N 1
ATOM 887 C CA . PRO A 1 112 ? -8.312 -12.219 -2.861 1 96.56 112 PRO A CA 1
ATOM 888 C C . PRO A 1 112 ? -9.781 -12.523 -2.574 1 96.56 112 PRO A C 1
ATOM 890 O O . PRO A 1 112 ? -10.156 -12.703 -1.414 1 96.56 112 PRO A O 1
ATOM 893 N N . VAL A 1 113 ? -10.555 -12.516 -3.57 1 97.25 113 VAL A N 1
ATOM 894 C CA . VAL A 1 113 ? -11.961 -12.922 -3.516 1 97.25 113 VAL A CA 1
ATOM 895 C C . VAL A 1 113 ? -12.102 -14.344 -4.047 1 97.25 113 VAL A C 1
ATOM 897 O O . VAL A 1 113 ? -11.727 -14.633 -5.184 1 97.25 113 VAL A O 1
ATOM 900 N N . VAL A 1 114 ? -12.594 -15.172 -3.217 1 94.69 114 VAL A N 1
ATOM 901 C CA . VAL A 1 114 ? -12.648 -16.594 -3.559 1 94.69 114 VAL A CA 1
ATOM 902 C C . VAL A 1 114 ? -14.102 -17.047 -3.625 1 94.69 114 VAL A C 1
ATOM 904 O O . VAL A 1 114 ? -14.922 -16.656 -2.789 1 94.69 114 VAL A O 1
ATOM 907 N N . ASP A 1 115 ? -14.43 -17.703 -4.703 1 93.94 115 ASP A N 1
ATOM 908 C CA . ASP A 1 115 ? -15.742 -18.328 -4.898 1 93.94 115 ASP A CA 1
ATOM 909 C C . ASP A 1 115 ? -15.594 -19.797 -5.281 1 93.94 115 ASP A C 1
ATOM 911 O O . ASP A 1 115 ? -14.93 -20.125 -6.27 1 93.94 115 ASP A O 1
ATOM 915 N N . ALA A 1 116 ? -16.188 -20.703 -4.508 1 90.81 116 ALA A N 1
ATOM 916 C CA . ALA A 1 116 ? -16.156 -22.141 -4.766 1 90.81 116 ALA A CA 1
ATOM 917 C C . ALA A 1 116 ? -14.734 -22.656 -4.969 1 90.81 116 ALA A C 1
ATOM 919 O O . ALA A 1 116 ? -14.453 -23.359 -5.934 1 90.81 116 ALA A O 1
ATOM 920 N N . GLY A 1 117 ? -13.766 -22.078 -4.176 1 85.69 117 GLY A N 1
ATOM 921 C CA . GLY A 1 117 ? -12.398 -22.578 -4.148 1 85.69 117 GLY A CA 1
ATOM 922 C C . GLY A 1 117 ? -11.523 -21.953 -5.223 1 85.69 117 GLY A C 1
ATOM 923 O O . GLY A 1 117 ? -10.336 -22.266 -5.312 1 85.69 117 GLY A O 1
ATOM 924 N N . ARG A 1 118 ? -12.141 -21.0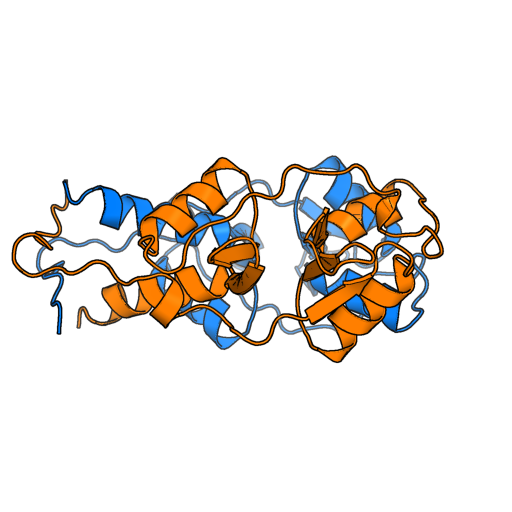47 -5.953 1 90.12 118 ARG A N 1
ATOM 925 C CA . ARG A 1 118 ? -11.391 -20.391 -7.012 1 90.12 118 ARG A CA 1
ATOM 926 C C . ARG A 1 118 ? -11.289 -18.891 -6.754 1 90.12 118 ARG A C 1
ATOM 928 O O . ARG A 1 118 ? -12.242 -18.266 -6.266 1 90.12 118 ARG A O 1
ATOM 935 N N . VAL A 1 119 ? -10.148 -18.391 -7.121 1 93.81 119 VAL A N 1
ATOM 936 C CA . VAL A 1 119 ? -10.008 -16.938 -7.031 1 93.81 119 VAL A CA 1
ATOM 937 C C . VAL A 1 119 ? -10.766 -16.281 -8.172 1 93.81 119 VAL A C 1
ATOM 939 O O . VAL A 1 119 ? -10.523 -16.578 -9.344 1 93.81 119 VAL A O 1
ATOM 942 N N . VAL A 1 120 ? -11.672 -15.398 -7.816 1 95.5 120 VAL A N 1
ATOM 943 C CA . VAL A 1 120 ? -12.508 -14.789 -8.844 1 95.5 120 VAL A CA 1
ATOM 944 C C . VAL A 1 120 ? -12.211 -13.289 -8.93 1 95.5 120 VAL A C 1
ATOM 946 O O . VAL A 1 120 ? -12.719 -12.602 -9.805 1 95.5 120 VAL A O 1
ATOM 949 N N . GLY A 1 121 ? -11.438 -12.781 -8.031 1 96.81 121 GLY A N 1
ATOM 950 C CA . GLY A 1 121 ? -11.094 -11.367 -8.023 1 96.81 121 GLY A CA 1
ATOM 951 C C . GLY A 1 121 ? -10.125 -10.992 -6.922 1 96.81 121 GLY A C 1
ATOM 952 O O . GLY A 1 121 ? -9.633 -11.859 -6.195 1 96.81 121 GLY A O 1
ATOM 953 N N . ILE A 1 122 ? -9.789 -9.781 -6.82 1 97.19 122 ILE A N 1
ATOM 954 C CA . ILE A 1 122 ? -8.93 -9.211 -5.789 1 97.19 122 ILE A CA 1
ATOM 955 C C . ILE A 1 122 ? -9.422 -7.812 -5.418 1 97.19 122 ILE A C 1
ATOM 957 O O . ILE A 1 122 ? -9.867 -7.055 -6.285 1 97.19 122 ILE A O 1
ATOM 961 N N . LEU A 1 123 ? -9.484 -7.535 -4.176 1 96.88 123 LEU A N 1
ATOM 962 C CA . LEU A 1 123 ? -9.852 -6.219 -3.664 1 96.88 123 LEU A CA 1
ATOM 963 C C . LEU A 1 123 ? -8.664 -5.539 -3 1 96.88 123 LEU A C 1
ATOM 965 O O . LEU A 1 123 ? -8.008 -6.129 -2.139 1 96.88 123 LEU A O 1
ATOM 969 N N . SER A 1 124 ? -8.352 -4.332 -3.426 1 96.44 124 SER A N 1
ATOM 970 C CA . SER A 1 124 ? -7.27 -3.566 -2.811 1 96.44 124 SER A CA 1
ATOM 971 C C . SER A 1 124 ? -7.812 -2.551 -1.812 1 96.44 124 SER A C 1
ATOM 973 O O . SER A 1 124 ? -9 -2.211 -1.846 1 96.44 124 SER A O 1
ATOM 975 N N . ILE A 1 125 ? -7 -2.1 -0.956 1 95.81 125 ILE A N 1
ATOM 976 C CA . ILE A 1 125 ? -7.375 -1.087 0.025 1 95.81 125 ILE A CA 1
ATOM 977 C C . ILE A 1 125 ? -7.781 0.198 -0.69 1 95.81 125 ILE A C 1
ATOM 979 O O . ILE A 1 125 ? -8.656 0.931 -0.215 1 95.81 125 ILE A O 1
ATOM 983 N N . ARG A 1 126 ? -7.215 0.45 -1.824 1 94.75 126 ARG A N 1
ATOM 984 C CA . ARG A 1 126 ? -7.605 1.607 -2.623 1 94.75 126 ARG A CA 1
ATOM 985 C C . ARG A 1 126 ? -9.047 1.48 -3.102 1 94.75 126 ARG A C 1
ATOM 987 O O . ARG A 1 126 ? -9.805 2.455 -3.078 1 94.75 126 ARG A O 1
ATOM 994 N N . ASP A 1 127 ? -9.391 0.347 -3.561 1 92.62 127 ASP A N 1
ATOM 995 C CA . ASP A 1 127 ? -10.766 0.095 -3.973 1 92.62 127 ASP A CA 1
ATOM 996 C C . ASP A 1 127 ? -11.734 0.347 -2.822 1 92.62 127 ASP A C 1
ATOM 998 O O . ASP A 1 127 ? -12.789 0.966 -3.014 1 92.62 127 ASP A O 1
ATOM 1002 N N . ALA A 1 128 ? -11.375 -0.172 -1.667 1 91.81 128 ALA A N 1
ATOM 1003 C CA . ALA A 1 128 ? -12.227 -0.007 -0.489 1 91.81 128 ALA A CA 1
ATOM 1004 C C . ALA A 1 128 ? -12.375 1.467 -0.124 1 91.81 128 ALA A C 1
ATOM 1006 O O . ALA A 1 128 ? -13.484 1.937 0.141 1 91.81 128 ALA A O 1
ATOM 1007 N N . LEU A 1 129 ? -11.273 2.166 -0.139 1 91.69 129 LEU A N 1
ATOM 1008 C CA . LEU A 1 129 ? -11.305 3.584 0.204 1 91.69 129 LEU A CA 1
ATOM 1009 C C . LEU A 1 129 ? -12.141 4.371 -0.798 1 91.69 129 LEU A C 1
ATOM 1011 O O . LEU A 1 129 ? -12.922 5.242 -0.411 1 91.69 129 LEU A O 1
ATOM 1015 N N . ARG A 1 130 ? -11.914 4.105 -2.068 1 89.06 130 ARG A N 1
ATOM 1016 C CA . ARG A 1 130 ? -12.664 4.781 -3.123 1 89.06 130 ARG A CA 1
ATOM 1017 C C . ARG A 1 130 ? -14.164 4.652 -2.895 1 89.06 130 ARG A C 1
ATOM 1019 O O . ARG A 1 130 ? -14.906 5.629 -3.039 1 89.06 130 ARG A O 1
ATOM 1026 N N . TYR A 1 131 ? -14.578 3.57 -2.533 1 83.44 131 TYR A N 1
ATOM 1027 C CA . TYR A 1 131 ? -15.992 3.332 -2.289 1 83.44 131 TYR A CA 1
ATOM 1028 C C . TYR A 1 131 ? -16.469 4.09 -1.056 1 83.44 131 TYR A C 1
ATOM 1030 O O . TYR A 1 131 ? -17.531 4.719 -1.077 1 83.44 131 TYR A O 1
ATOM 1038 N N . LEU A 1 132 ? -15.695 4.035 -0.033 1 78.38 132 LEU A N 1
ATOM 1039 C CA . LEU A 1 132 ? -16.125 4.598 1.243 1 78.38 132 LEU A CA 1
ATOM 1040 C C . LEU A 1 132 ? -16.156 6.121 1.187 1 78.38 132 LEU A C 1
ATOM 1042 O O . LEU A 1 132 ? -16.984 6.754 1.845 1 78.38 132 LEU A O 1
ATOM 1046 N N . ILE A 1 133 ? -15.297 6.699 0.361 1 78.56 133 ILE A N 1
ATOM 1047 C CA . ILE A 1 133 ? -15.297 8.156 0.231 1 78.56 133 ILE A CA 1
ATOM 1048 C C . ILE A 1 133 ? -16.453 8.594 -0.654 1 78.56 133 ILE A C 1
ATOM 1050 O O . ILE A 1 133 ? -16.984 9.695 -0.488 1 78.56 133 ILE A O 1
ATOM 1054 N N . SER A 1 134 ? -16.75 7.758 -1.637 1 71.56 134 SER A N 1
ATOM 1055 C CA . SER A 1 134 ? -17.891 8.078 -2.496 1 71.56 134 SER A CA 1
ATOM 1056 C C . SER A 1 134 ? -19.188 8.117 -1.702 1 71.56 134 SER A C 1
ATOM 1058 O O . SER A 1 134 ? -20.125 8.82 -2.074 1 71.56 134 SER A O 1
ATOM 1060 N N . LEU A 1 135 ? -19.203 7.344 -0.672 1 62.94 135 LEU A N 1
ATOM 1061 C CA . LEU A 1 135 ? -20.375 7.348 0.212 1 62.94 135 LEU A CA 1
ATOM 1062 C C . LEU A 1 135 ? -20.422 8.633 1.031 1 62.94 135 LEU A C 1
ATOM 1064 O O . LEU A 1 135 ? -21.5 9.188 1.251 1 62.94 135 LEU A O 1
ATOM 1068 N N . GLU A 1 136 ? -19.219 9.086 1.443 1 56.75 136 GLU A N 1
ATOM 1069 C CA . GLU A 1 136 ? -19.172 10.312 2.236 1 56.75 136 GLU A CA 1
ATOM 1070 C C . GLU A 1 136 ? -19.344 11.547 1.358 1 56.75 136 GLU A C 1
ATOM 1072 O O . GLU A 1 136 ? -19.969 12.523 1.777 1 56.75 136 GLU A O 1
ATOM 1077 N N . GLY A 1 137 ? -18.406 11.695 0.273 1 50.78 137 GLY A N 1
ATOM 1078 C CA . GLY A 1 137 ? -18.625 12.836 -0.595 1 50.78 137 GLY A CA 1
ATOM 1079 C C . GLY A 1 137 ? -20.062 12.961 -1.051 1 50.78 137 GLY A C 1
ATOM 1080 O O . GLY A 1 137 ? -20.453 13.992 -1.611 1 50.78 137 GLY A O 1
ATOM 1081 N N . ALA A 1 138 ? -20.828 11.875 -1.163 1 40.75 138 ALA A N 1
ATOM 1082 C CA . ALA A 1 138 ? -22.266 12.016 -1.413 1 40.75 138 ALA A CA 1
ATOM 1083 C C . ALA A 1 138 ? -22.922 12.859 -0.327 1 40.75 138 ALA A C 1
ATOM 1085 O O . ALA A 1 138 ? -24.125 13.141 -0.4 1 40.75 138 ALA A O 1
ATOM 1086 N N . TYR A 1 139 ? -22.281 13.258 0.667 1 33.53 139 TYR A N 1
ATOM 1087 C CA . TYR A 1 139 ? -22.891 14.25 1.538 1 33.53 139 TYR A CA 1
ATOM 1088 C C . TYR A 1 139 ? -22.578 15.664 1.066 1 33.53 139 TYR A C 1
ATOM 1090 O O . TYR A 1 139 ? -21.406 16.016 0.904 1 33.53 139 TYR A O 1
ATOM 1098 N N . PRO A 1 140 ? -23.375 16.328 0.343 1 32.72 140 PRO A N 1
ATOM 1099 C CA . PRO A 1 140 ? -23.203 17.734 0.005 1 32.72 140 PRO A CA 1
ATOM 1100 C C . PRO A 1 140 ? -22.703 18.562 1.184 1 32.72 140 PRO A C 1
ATOM 1102 O O . PRO A 1 140 ? -22.922 18.203 2.34 1 32.72 140 PRO A O 1
ATOM 1105 N N . MET B 1 1 ? -29.656 7.941 -3.486 1 22.98 1 MET B N 1
ATOM 1106 C CA . MET B 1 1 ? -28.656 8.977 -3.213 1 22.98 1 MET B CA 1
ATOM 1107 C C . MET B 1 1 ? -28.453 9.148 -1.711 1 22.98 1 MET B C 1
ATOM 1109 O O . MET B 1 1 ? -29.375 9.531 -0.995 1 22.98 1 MET B O 1
ATOM 1113 N N . ILE B 1 2 ? -27.828 8.203 -1.081 1 28.42 2 ILE B N 1
ATOM 1114 C CA . ILE B 1 2 ? -27.922 8.039 0.366 1 28.42 2 ILE B CA 1
ATOM 1115 C C . ILE B 1 2 ? -27.297 9.25 1.059 1 28.42 2 ILE B C 1
ATOM 1117 O O . ILE B 1 2 ? -26.125 9.562 0.845 1 28.42 2 ILE B O 1
ATOM 1121 N N . LYS B 1 3 ? -28 10.32 1.115 1 32.16 3 LYS B N 1
ATOM 1122 C CA . LYS B 1 3 ? -27.625 11.539 1.842 1 32.16 3 LYS B CA 1
ATOM 1123 C C . LYS B 1 3 ? -27.344 11.234 3.311 1 32.16 3 LYS B C 1
ATOM 1125 O O . LYS B 1 3 ? -28.25 10.812 4.047 1 32.16 3 LYS B O 1
ATOM 1130 N N . LEU B 1 4 ? -26.188 10.68 3.5 1 34.28 4 LEU B N 1
ATOM 1131 C CA . LEU B 1 4 ? -25.906 10.719 4.93 1 34.28 4 LEU B CA 1
ATOM 1132 C C . LEU B 1 4 ? -26.109 12.125 5.48 1 34.28 4 LEU B C 1
ATOM 1134 O O . LEU B 1 4 ? -25.547 13.094 4.953 1 34.28 4 LEU B O 1
ATOM 1138 N N . ASN B 1 5 ? -27.141 12.469 5.812 1 35.25 5 ASN B N 1
ATOM 1139 C CA . ASN B 1 5 ? -27.469 13.703 6.527 1 35.25 5 ASN B CA 1
ATOM 1140 C C . ASN B 1 5 ? -26.406 14.023 7.578 1 35.25 5 ASN B C 1
ATOM 1142 O O . ASN B 1 5 ? -26.594 13.727 8.758 1 35.25 5 ASN B O 1
ATOM 1146 N N . ILE B 1 6 ? -25.156 13.727 7.289 1 41.94 6 ILE B N 1
ATOM 1147 C CA . ILE B 1 6 ? -24.109 14.219 8.188 1 41.94 6 ILE B CA 1
ATOM 1148 C C . ILE B 1 6 ? -24.234 15.734 8.336 1 41.94 6 ILE B C 1
ATOM 1150 O O . ILE B 1 6 ? -23.578 16.484 7.621 1 41.94 6 ILE B O 1
ATOM 1154 N N . TYR B 1 7 ? -25.203 16.312 7.902 1 38.78 7 TYR B N 1
ATOM 1155 C CA . TYR B 1 7 ? -25.391 17.766 7.77 1 38.78 7 TYR B CA 1
ATOM 1156 C C . TYR B 1 7 ? -24.953 18.484 9.031 1 38.78 7 TYR B C 1
ATOM 1158 O O . TYR B 1 7 ? -24.203 19.453 8.969 1 38.78 7 TYR B O 1
ATOM 1166 N N . ASP B 1 8 ? -25.781 18.469 10.055 1 47.25 8 ASP B N 1
ATOM 1167 C CA . ASP B 1 8 ? -25.781 19.672 10.875 1 47.25 8 ASP B CA 1
ATOM 1168 C C . ASP B 1 8 ? -24.422 19.906 11.516 1 47.25 8 ASP B C 1
ATOM 1170 O O . ASP B 1 8 ? -23.875 21.016 11.438 1 47.25 8 ASP B O 1
ATOM 1174 N N . ASN B 1 9 ? -23.906 19.203 12.688 1 50.09 9 ASN B N 1
ATOM 1175 C CA . ASN B 1 9 ? -22.75 19.438 13.547 1 50.09 9 ASN B CA 1
ATOM 1176 C C . ASN B 1 9 ? -21.547 18.625 13.109 1 50.09 9 ASN B C 1
ATOM 1178 O O . ASN B 1 9 ? -20.734 18.219 13.938 1 50.09 9 ASN B O 1
ATOM 1182 N N . TYR B 1 10 ? -21.531 18.266 11.812 1 53.91 10 TYR B N 1
ATOM 1183 C CA . TYR B 1 10 ? -20.422 17.422 11.43 1 53.91 10 TYR B CA 1
ATOM 1184 C C . TYR B 1 10 ? -19.141 18.234 11.25 1 53.91 10 TYR B C 1
ATOM 1186 O O . TYR B 1 10 ? -19.094 19.141 10.414 1 53.91 10 TYR B O 1
ATOM 1194 N N . GLN B 1 11 ? -18.328 18.297 12.305 1 65.06 11 GLN B N 1
ATOM 1195 C CA . GLN B 1 11 ? -16.969 18.812 12.109 1 65.06 11 GLN B CA 1
ATOM 1196 C C . GLN B 1 11 ? -16.078 17.766 11.453 1 65.06 11 GLN B C 1
ATOM 1198 O O . GLN B 1 11 ? -15.906 16.672 11.969 1 65.06 11 GLN B O 1
ATOM 1203 N N . PRO B 1 12 ? -15.75 17.969 10.219 1 77.94 12 PRO B N 1
ATOM 1204 C CA . PRO B 1 12 ? -14.891 17.016 9.539 1 77.94 12 PRO B CA 1
ATOM 1205 C C . PRO B 1 12 ? -13.633 16.672 10.344 1 77.94 12 PRO B C 1
ATOM 1207 O O . PRO B 1 12 ? -13.078 17.531 11.023 1 77.94 12 P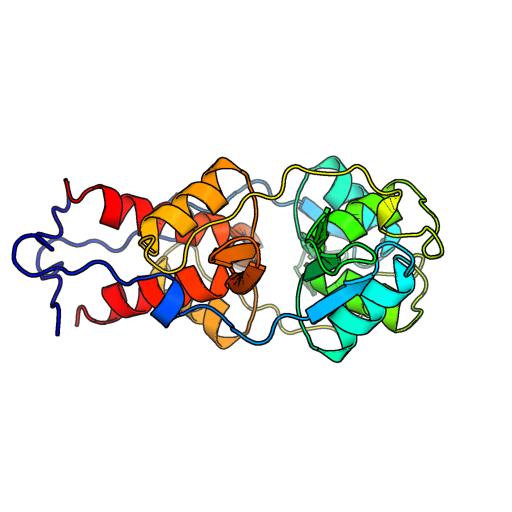RO B O 1
ATOM 1210 N N . MET B 1 13 ? -13.32 15.391 10.523 1 86.31 13 MET B N 1
ATOM 1211 C CA . MET B 1 13 ? -12.086 14.945 11.164 1 86.31 13 MET B CA 1
ATOM 1212 C C . MET B 1 13 ? -10.867 15.531 10.461 1 86.31 13 MET B C 1
ATOM 1214 O O . MET B 1 13 ? -10.742 15.43 9.242 1 86.31 13 MET B O 1
ATOM 1218 N N . GLU B 1 14 ? -10.094 16.172 11.242 1 94.44 14 GLU B N 1
ATOM 1219 C CA . GLU B 1 14 ? -8.898 16.797 10.688 1 94.44 14 GLU B CA 1
ATOM 1220 C C . GLU B 1 14 ? -7.73 15.812 10.648 1 94.44 14 GLU B C 1
ATOM 1222 O O . GLU B 1 14 ? -7.625 14.938 11.5 1 94.44 14 GLU B O 1
ATOM 1227 N N . VAL B 1 15 ? -6.801 15.992 9.68 1 96.19 15 VAL B N 1
ATOM 1228 C CA . VAL B 1 15 ? -5.645 15.141 9.445 1 96.19 15 VAL B CA 1
ATOM 1229 C C . VAL B 1 15 ? -4.781 15.07 10.703 1 96.19 15 VAL B C 1
ATOM 1231 O O . VAL B 1 15 ? -4.297 14 11.078 1 96.19 15 VAL B O 1
ATOM 1234 N N . LYS B 1 16 ? -4.652 16.156 11.422 1 95.38 16 LYS B N 1
ATOM 1235 C CA . LYS B 1 16 ? -3.783 16.219 12.586 1 95.38 16 LYS B CA 1
ATOM 1236 C C . LYS B 1 16 ? -4.246 15.25 13.672 1 95.38 16 LYS B C 1
ATOM 1238 O O . LYS B 1 16 ? -3.453 14.836 14.516 1 95.38 16 LYS B O 1
ATOM 1243 N N . ASN B 1 17 ? -5.496 14.867 13.664 1 93.81 17 ASN B N 1
ATOM 1244 C CA . ASN B 1 17 ? -6.059 14.016 14.703 1 93.81 17 ASN B CA 1
ATOM 1245 C C . ASN B 1 17 ? -5.762 12.539 14.445 1 93.81 17 ASN B C 1
ATOM 1247 O O . ASN B 1 17 ? -5.918 11.703 15.336 1 93.81 17 ASN B O 1
ATOM 1251 N N . ILE B 1 18 ? -5.254 12.219 13.219 1 93.19 18 ILE B N 1
ATOM 1252 C CA . ILE B 1 18 ? -5.141 10.797 12.898 1 93.19 18 ILE B CA 1
ATOM 1253 C C . ILE B 1 18 ? -3.754 10.508 12.328 1 93.19 18 ILE B C 1
ATOM 1255 O O . ILE B 1 18 ? -3.344 9.352 12.234 1 93.19 18 ILE B O 1
ATOM 1259 N N . MET B 1 19 ? -3.051 11.484 11.891 1 94.38 19 MET B N 1
ATOM 1260 C CA . MET B 1 19 ? -1.738 11.281 11.281 1 94.38 19 MET B CA 1
ATOM 1261 C C . MET B 1 19 ? -0.763 10.664 12.281 1 94.38 19 MET B C 1
ATOM 1263 O O . MET B 1 19 ? -0.977 10.742 13.492 1 94.38 19 MET B O 1
ATOM 1267 N N . ASN B 1 20 ? 0.244 9.969 11.75 1 95.12 20 ASN B N 1
ATOM 1268 C CA . ASN B 1 20 ? 1.387 9.547 12.555 1 95.12 20 ASN B CA 1
ATOM 1269 C C . ASN B 1 20 ? 2.449 10.641 12.641 1 95.12 20 ASN B C 1
ATOM 1271 O O . ASN B 1 20 ? 2.934 11.125 11.617 1 95.12 20 ASN B O 1
ATOM 1275 N N . ASP B 1 21 ? 2.793 11.039 13.812 1 92.62 21 ASP B N 1
ATOM 1276 C CA . ASP B 1 21 ? 3.742 12.133 13.969 1 92.62 21 ASP B CA 1
ATOM 1277 C C . ASP B 1 21 ? 5.172 11.609 14.078 1 92.62 21 ASP B C 1
ATOM 1279 O O . ASP B 1 21 ? 6.121 12.398 14.148 1 92.62 21 ASP B O 1
ATOM 1283 N N . ARG B 1 22 ? 5.344 10.32 14.062 1 92.56 22 ARG B N 1
ATOM 1284 C CA . ARG B 1 22 ? 6.676 9.719 14.008 1 92.56 22 ARG B CA 1
ATOM 1285 C C . ARG B 1 22 ? 7.07 9.406 12.57 1 92.56 22 ARG B C 1
ATOM 1287 O O . ARG B 1 22 ? 6.879 8.281 12.102 1 92.56 22 ARG B O 1
ATOM 1294 N N . VAL B 1 23 ? 7.656 10.344 11.992 1 95.19 23 VAL B N 1
ATOM 1295 C CA . VAL B 1 23 ? 8.016 10.211 10.586 1 95.19 23 VAL B CA 1
ATOM 1296 C C . VAL B 1 23 ? 9.453 9.711 10.461 1 95.19 23 VAL B C 1
ATOM 1298 O O . VAL B 1 23 ? 10.352 10.227 11.133 1 95.19 23 VAL B O 1
ATOM 1301 N N . VAL B 1 24 ? 9.711 8.75 9.695 1 96.88 24 VAL B N 1
ATOM 1302 C CA . VAL B 1 24 ? 11.047 8.234 9.422 1 96.88 24 VAL B CA 1
ATOM 1303 C C . VAL B 1 24 ? 11.609 8.906 8.172 1 96.88 24 VAL B C 1
ATOM 1305 O O . VAL B 1 24 ? 10.953 8.961 7.133 1 96.88 24 VAL B O 1
ATOM 1308 N N . PHE B 1 25 ? 12.828 9.406 8.281 1 95.88 25 PHE B N 1
ATOM 1309 C CA . PHE B 1 25 ? 13.461 10.156 7.203 1 95.88 25 PHE B CA 1
ATOM 1310 C C . PHE B 1 25 ? 14.727 9.453 6.73 1 95.88 25 PHE B C 1
ATOM 1312 O O . PHE B 1 25 ? 15.352 8.719 7.492 1 95.88 25 PHE B O 1
ATOM 1319 N N . CYS B 1 26 ? 15.062 9.695 5.523 1 96.94 26 CYS B N 1
ATOM 1320 C CA . CYS B 1 26 ? 16.391 9.453 4.957 1 96.94 26 CYS B CA 1
ATOM 1321 C C . CYS B 1 26 ? 16.953 10.719 4.332 1 96.94 26 CYS B C 1
ATOM 1323 O O . CYS B 1 26 ? 16.219 11.516 3.758 1 96.94 26 CYS B O 1
ATOM 1325 N N . ARG B 1 27 ? 18.203 10.883 4.457 1 96.38 27 ARG B N 1
ATOM 1326 C CA . ARG B 1 27 ? 18.844 11.953 3.707 1 96.38 27 ARG B CA 1
ATOM 1327 C C . ARG B 1 27 ? 18.953 11.602 2.227 1 96.38 27 ARG B C 1
ATOM 1329 O O . ARG B 1 27 ? 19.078 10.43 1.871 1 96.38 27 ARG B O 1
ATOM 1336 N N . GLY B 1 28 ? 18.875 12.633 1.384 1 95.62 28 GLY B N 1
ATOM 1337 C CA . GLY B 1 28 ? 19 12.422 -0.049 1 95.62 28 GLY B CA 1
ATOM 1338 C C . GLY B 1 28 ? 20.266 11.672 -0.431 1 95.62 28 GLY B C 1
ATOM 1339 O O . GLY B 1 28 ? 20.281 10.953 -1.435 1 95.62 28 GLY B O 1
ATOM 1340 N N . THR B 1 29 ? 21.266 11.727 0.442 1 96.88 29 THR B N 1
ATOM 1341 C CA . THR B 1 29 ? 22.578 11.133 0.151 1 96.88 29 THR B CA 1
ATOM 1342 C C . THR B 1 29 ? 22.594 9.664 0.552 1 96.88 29 THR B C 1
ATOM 1344 O O . THR B 1 29 ? 23.5 8.922 0.171 1 96.88 29 THR B O 1
ATOM 1347 N N . GLU B 1 30 ? 21.656 9.281 1.352 1 97.56 30 GLU B N 1
ATOM 1348 C CA . GLU B 1 30 ? 21.562 7.875 1.722 1 97.56 30 GLU B CA 1
ATOM 1349 C C . GLU B 1 30 ? 21.078 7.027 0.546 1 97.56 30 GLU B C 1
ATOM 1351 O O . GLU B 1 30 ? 20.484 7.547 -0.398 1 97.56 30 GLU B O 1
ATOM 1356 N N . THR B 1 31 ? 21.406 5.754 0.521 1 98.44 31 THR B N 1
ATOM 1357 C CA . THR B 1 31 ? 21.141 4.875 -0.611 1 98.44 31 THR B CA 1
ATOM 1358 C C . THR B 1 31 ? 19.734 4.277 -0.511 1 98.44 31 THR B C 1
ATOM 1360 O O . THR B 1 31 ? 19.109 4.324 0.548 1 98.44 31 THR B O 1
ATOM 1363 N N . ILE B 1 32 ? 19.297 3.699 -1.604 1 98.5 32 ILE B N 1
ATOM 1364 C CA . ILE B 1 32 ? 18.047 2.959 -1.646 1 98.5 32 ILE B CA 1
ATOM 1365 C C . ILE B 1 32 ? 18.078 1.818 -0.631 1 98.5 32 ILE B C 1
ATOM 1367 O O . ILE B 1 32 ? 17.094 1.571 0.071 1 98.5 32 ILE B O 1
ATOM 1371 N N . ARG B 1 33 ? 19.203 1.215 -0.499 1 98.69 33 ARG B N 1
ATOM 1372 C CA . ARG B 1 33 ? 19.391 0.123 0.451 1 98.69 33 ARG B CA 1
ATOM 1373 C C . ARG B 1 33 ? 19.094 0.582 1.876 1 98.69 33 ARG B C 1
ATOM 1375 O O . ARG B 1 33 ? 18.438 -0.13 2.641 1 98.69 33 ARG B O 1
ATOM 1382 N N . CYS B 1 34 ? 19.578 1.724 2.211 1 98.19 34 CYS B N 1
ATOM 1383 C CA . CYS B 1 34 ? 19.328 2.281 3.537 1 98.19 34 CYS B CA 1
ATOM 1384 C C . CYS B 1 34 ? 17.844 2.512 3.766 1 98.19 34 CYS B C 1
ATOM 1386 O O . CYS B 1 34 ? 17.312 2.186 4.832 1 98.19 34 CYS B O 1
ATOM 1388 N N . ALA B 1 35 ? 17.219 3.07 2.795 1 98.44 35 ALA B N 1
ATOM 1389 C CA . ALA B 1 35 ? 15.773 3.305 2.889 1 98.44 35 ALA B CA 1
ATOM 1390 C C . ALA B 1 35 ? 15.023 1.996 3.102 1 98.44 35 ALA B C 1
ATOM 1392 O O . ALA B 1 35 ? 14.133 1.916 3.957 1 98.44 35 ALA B O 1
ATOM 1393 N N . VAL B 1 36 ? 15.375 0.961 2.359 1 98.81 36 VAL B N 1
ATOM 1394 C CA . VAL B 1 36 ? 14.711 -0.335 2.447 1 98.81 36 VAL B CA 1
ATOM 1395 C C . VAL B 1 36 ? 14.945 -0.943 3.828 1 98.81 36 VAL B C 1
ATOM 1397 O O . VAL B 1 36 ? 14.031 -1.502 4.43 1 98.81 36 VAL B O 1
ATOM 1400 N N . SER B 1 37 ? 16.156 -0.807 4.297 1 98.75 37 SER B N 1
ATOM 1401 C CA . SER B 1 37 ? 16.484 -1.312 5.629 1 98.75 37 SER B CA 1
ATOM 1402 C C . SER B 1 37 ? 15.625 -0.642 6.695 1 98.75 37 SER B C 1
ATOM 1404 O O . SER B 1 37 ? 15.133 -1.306 7.613 1 98.75 37 SER B O 1
ATOM 1406 N N . LYS B 1 38 ? 15.453 0.639 6.617 1 98.56 38 LYS B N 1
ATOM 1407 C CA . LYS B 1 38 ? 14.625 1.366 7.57 1 98.56 38 LYS B CA 1
ATOM 1408 C C . LYS B 1 38 ? 13.156 0.949 7.453 1 98.56 38 LYS B C 1
ATOM 1410 O O . LYS B 1 38 ? 12.477 0.755 8.461 1 98.56 38 LYS B O 1
ATOM 1415 N N . MET B 1 39 ? 12.68 0.86 6.211 1 98.5 39 MET B N 1
ATOM 1416 C CA . MET B 1 39 ? 11.305 0.429 6 1 98.5 39 MET B CA 1
ATOM 1417 C C . MET B 1 39 ? 11.055 -0.932 6.641 1 98.5 39 MET B C 1
ATOM 1419 O O . MET B 1 39 ? 10.016 -1.141 7.281 1 98.5 39 MET B O 1
ATOM 1423 N N . TYR B 1 40 ? 11.984 -1.8 6.465 1 98.5 40 TYR B N 1
ATOM 1424 C CA . TYR B 1 40 ? 11.883 -3.137 7.039 1 98.5 40 TYR B CA 1
ATOM 1425 C C . TYR B 1 40 ? 11.93 -3.08 8.562 1 98.5 40 TYR B C 1
ATOM 1427 O O . TYR B 1 40 ? 11.078 -3.654 9.242 1 98.5 40 TYR B O 1
ATOM 1435 N N . ALA B 1 41 ? 12.891 -2.357 9.102 1 98.19 41 ALA B N 1
ATOM 1436 C CA . ALA B 1 41 ? 13.117 -2.279 10.547 1 98.19 41 ALA B CA 1
ATOM 1437 C C . ALA B 1 41 ? 11.914 -1.663 11.258 1 98.19 41 ALA B C 1
ATOM 1439 O O . ALA B 1 41 ? 11.539 -2.105 12.344 1 98.19 41 ALA B O 1
ATOM 1440 N N . TYR B 1 42 ? 11.305 -0.675 10.664 1 97.31 42 TYR B N 1
ATOM 1441 C CA . TYR B 1 42 ? 10.234 0.065 11.32 1 97.31 42 TYR B CA 1
ATOM 1442 C C . TYR B 1 42 ? 8.867 -0.415 10.844 1 97.31 42 TYR B C 1
ATOM 1444 O O . TYR B 1 42 ? 7.836 0.095 11.289 1 97.31 42 TYR B O 1
ATOM 1452 N N . ASN B 1 43 ? 8.828 -1.363 9.938 1 96.25 43 ASN B N 1
ATOM 1453 C CA . ASN B 1 43 ? 7.594 -1.919 9.391 1 96.25 43 ASN B CA 1
ATOM 1454 C C . ASN B 1 43 ? 6.699 -0.83 8.805 1 96.25 43 ASN B C 1
ATOM 1456 O O . ASN B 1 43 ? 5.52 -0.738 9.141 1 96.25 43 ASN B O 1
ATOM 1460 N N . ILE B 1 44 ? 7.32 -0.008 7.934 1 96.5 44 ILE B N 1
ATOM 1461 C CA . ILE B 1 44 ? 6.598 1.069 7.266 1 96.5 44 ILE B CA 1
ATOM 1462 C C . ILE B 1 44 ? 6.781 0.956 5.754 1 96.5 44 ILE B C 1
ATOM 1464 O O . ILE B 1 44 ? 7.715 0.304 5.285 1 96.5 44 ILE B O 1
ATOM 1468 N N . GLY B 1 45 ? 5.863 1.576 4.977 1 96.75 45 GLY B N 1
ATOM 1469 C CA . GLY B 1 45 ? 5.852 1.399 3.533 1 96.75 45 GLY B CA 1
ATOM 1470 C C . GLY B 1 45 ? 6.48 2.559 2.783 1 96.75 45 GLY B C 1
ATOM 1471 O O . GLY B 1 45 ? 6.461 2.592 1.551 1 96.75 45 GLY B O 1
ATOM 1472 N N . SER B 1 46 ? 6.996 3.541 3.559 1 96.44 46 SER B N 1
ATOM 1473 C CA . SER B 1 46 ? 7.609 4.699 2.914 1 96.44 46 SER B CA 1
ATOM 1474 C C . SER B 1 46 ? 8.578 5.406 3.857 1 96.44 46 SER B C 1
ATOM 1476 O O . SER B 1 46 ? 8.469 5.273 5.078 1 96.44 46 SER B O 1
ATOM 1478 N N . VAL B 1 47 ? 9.516 6.105 3.266 1 96.75 47 VAL B N 1
ATOM 1479 C CA . VAL B 1 47 ? 10.391 7.016 3.998 1 96.75 47 VAL B CA 1
ATOM 1480 C C . VAL B 1 47 ? 10.422 8.375 3.299 1 96.75 47 VAL B C 1
ATOM 1482 O O . VAL B 1 47 ? 10.406 8.445 2.068 1 96.75 47 VAL B O 1
ATOM 1485 N N . LEU B 1 48 ? 10.391 9.367 4.109 1 95.81 48 LEU B N 1
ATOM 1486 C CA . LEU B 1 48 ? 10.547 10.703 3.553 1 95.81 48 LEU B CA 1
ATOM 1487 C C . LEU B 1 48 ? 12.016 11.023 3.303 1 95.81 48 LEU B C 1
ATOM 1489 O O . LEU B 1 48 ? 12.883 10.672 4.113 1 95.81 48 LEU B O 1
ATOM 1493 N N . VAL B 1 49 ? 12.234 11.648 2.18 1 95.38 49 VAL B N 1
ATOM 1494 C CA . VAL B 1 49 ? 13.602 12.016 1.825 1 95.38 49 VAL B CA 1
ATOM 1495 C C . VAL B 1 49 ? 13.805 13.516 2.041 1 95.38 49 VAL B C 1
ATOM 1497 O O . VAL B 1 49 ? 13.008 14.328 1.577 1 95.38 49 VAL B O 1
ATOM 1500 N N . VAL B 1 50 ? 14.836 13.891 2.785 1 92.19 50 VAL B N 1
ATOM 1501 C CA . VAL B 1 50 ? 15.102 15.289 3.092 1 92.19 50 VAL B CA 1
ATOM 1502 C C . VAL B 1 50 ? 16.484 15.672 2.582 1 92.19 50 VAL B C 1
ATOM 1504 O O . VAL B 1 50 ? 17.359 14.812 2.404 1 92.19 50 VAL B O 1
ATOM 1507 N N . ASP B 1 51 ? 16.609 16.938 2.281 1 90.94 51 ASP B N 1
ATOM 1508 C CA . ASP B 1 51 ? 17.922 17.422 1.898 1 90.94 51 ASP B CA 1
ATOM 1509 C C . ASP B 1 51 ? 18.766 17.75 3.131 1 90.94 51 ASP B C 1
ATOM 1511 O O . ASP B 1 51 ? 18.406 17.391 4.25 1 90.94 51 ASP B O 1
ATOM 1515 N N . ASP B 1 52 ? 19.906 18.328 2.889 1 91.38 52 ASP B N 1
ATOM 1516 C CA . ASP B 1 52 ? 20.859 18.594 3.957 1 91.38 52 ASP B CA 1
ATOM 1517 C C . ASP B 1 52 ? 20.297 19.594 4.953 1 91.38 52 ASP B C 1
ATOM 1519 O O . ASP B 1 52 ? 20.75 19.672 6.098 1 91.38 52 ASP B O 1
ATOM 1523 N N . ARG B 1 53 ? 19.297 20.375 4.57 1 89.38 53 ARG B N 1
ATOM 1524 C CA . ARG B 1 53 ? 18.719 21.406 5.438 1 89.38 53 ARG B CA 1
ATOM 1525 C C . ARG B 1 53 ? 17.469 20.875 6.141 1 89.38 53 ARG B C 1
ATOM 1527 O O . ARG B 1 53 ? 16.812 21.609 6.891 1 89.38 53 ARG B O 1
ATOM 1534 N N . GLY B 1 54 ? 17.109 19.656 5.844 1 87.56 54 GLY B N 1
ATOM 1535 C CA . GLY B 1 54 ? 15.945 19.062 6.473 1 87.56 54 GLY B CA 1
ATOM 1536 C C . GLY B 1 54 ? 14.656 19.312 5.707 1 87.56 54 GLY B C 1
ATOM 1537 O O . GLY B 1 54 ? 13.578 18.938 6.168 1 87.56 54 GLY B O 1
ATOM 1538 N N . ALA B 1 55 ? 14.812 19.922 4.555 1 87.75 55 ALA B N 1
ATOM 1539 C CA . ALA B 1 55 ? 13.633 20.172 3.721 1 87.75 55 ALA B CA 1
ATOM 1540 C C . ALA B 1 55 ? 13.234 18.906 2.959 1 87.75 55 ALA B C 1
ATO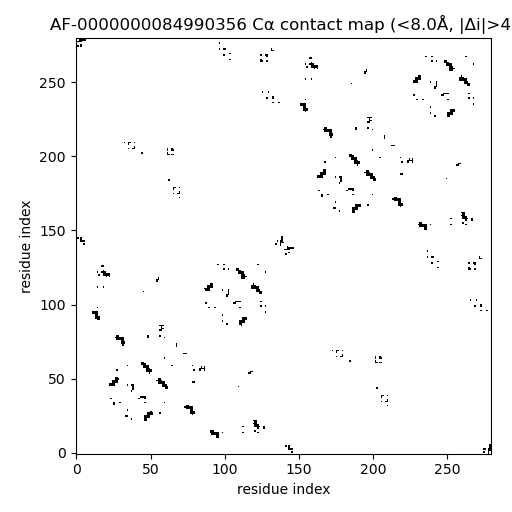M 1542 O O . ALA B 1 55 ? 14.086 18.219 2.404 1 87.75 55 ALA B O 1
ATOM 1543 N N . PRO B 1 56 ? 11.969 18.656 3.012 1 90.62 56 PRO B N 1
ATOM 1544 C CA . PRO B 1 56 ? 11.523 17.469 2.273 1 90.62 56 PRO B CA 1
ATOM 1545 C C . PRO B 1 56 ? 11.711 17.609 0.764 1 90.62 56 PRO B C 1
ATOM 1547 O O . PRO B 1 56 ? 11.297 18.625 0.179 1 90.62 56 PRO B O 1
ATOM 1550 N N . ILE B 1 57 ? 12.312 16.594 0.142 1 90.25 57 ILE B N 1
ATOM 1551 C CA . ILE B 1 57 ? 12.562 16.688 -1.293 1 90.25 57 ILE B CA 1
ATOM 1552 C C . ILE B 1 57 ? 11.906 15.5 -2.004 1 90.25 57 ILE B C 1
ATOM 1554 O O . ILE B 1 57 ? 11.953 15.398 -3.232 1 90.25 57 ILE B O 1
ATOM 1558 N N . GLY B 1 58 ? 11.328 14.562 -1.242 1 92.38 58 GLY B N 1
ATOM 1559 C CA . GLY B 1 58 ? 10.648 13.438 -1.872 1 92.38 58 GLY B CA 1
ATOM 1560 C C . GLY B 1 58 ? 10.211 12.375 -0.883 1 92.38 58 GLY B C 1
ATOM 1561 O O . GLY B 1 58 ? 10.211 12.609 0.328 1 92.38 58 GLY B O 1
ATOM 1562 N N . ILE B 1 59 ? 9.758 11.344 -1.396 1 95.31 59 ILE B N 1
ATOM 1563 C CA . ILE B 1 59 ? 9.32 10.18 -0.627 1 95.31 59 ILE B CA 1
ATOM 1564 C C . ILE B 1 59 ? 9.648 8.906 -1.393 1 95.31 59 ILE B C 1
ATOM 1566 O O . ILE B 1 59 ? 9.539 8.859 -2.619 1 95.31 59 ILE B O 1
ATOM 1570 N N . PHE B 1 60 ? 10.25 7.949 -0.789 1 96.25 60 PHE B N 1
ATOM 1571 C CA . PHE B 1 60 ? 10.516 6.629 -1.349 1 96.25 60 PHE B CA 1
ATOM 1572 C C . PHE B 1 60 ? 9.555 5.594 -0.771 1 96.25 60 PHE B C 1
ATOM 1574 O O . PHE B 1 60 ? 9.438 5.465 0.449 1 96.25 60 PHE B O 1
ATOM 1581 N N . THR B 1 61 ? 8.852 4.902 -1.64 1 96.69 61 THR B N 1
ATOM 1582 C CA . THR B 1 61 ? 7.797 3.992 -1.205 1 96.69 61 THR B CA 1
ATOM 1583 C C . THR B 1 61 ? 8.102 2.564 -1.657 1 96.69 61 THR B C 1
ATOM 1585 O O . THR B 1 61 ? 9.047 2.332 -2.404 1 96.69 61 THR B O 1
ATOM 1588 N N . GLU B 1 62 ? 7.281 1.61 -1.131 1 97.44 62 GLU B N 1
ATOM 1589 C CA . GLU B 1 62 ? 7.348 0.222 -1.575 1 97.44 62 GLU B CA 1
ATOM 1590 C C . GLU B 1 62 ? 7.168 0.117 -3.088 1 97.44 62 GLU B C 1
ATOM 1592 O O . GLU B 1 62 ? 7.836 -0.684 -3.742 1 97.44 62 GLU B O 1
ATOM 1597 N N . ARG B 1 63 ? 6.328 0.946 -3.627 1 96.06 63 ARG B N 1
ATOM 1598 C CA . ARG B 1 63 ? 6.098 0.96 -5.066 1 96.06 63 ARG B CA 1
ATOM 1599 C C . ARG B 1 63 ? 7.352 1.391 -5.82 1 96.06 63 ARG B C 1
ATOM 1601 O O . ARG B 1 63 ? 7.652 0.856 -6.887 1 96.06 63 ARG B O 1
ATOM 1608 N N . ASP B 1 64 ? 8.023 2.318 -5.348 1 96.31 64 ASP B N 1
ATOM 1609 C CA . ASP B 1 64 ? 9.281 2.736 -5.953 1 96.31 64 ASP B CA 1
ATOM 1610 C C . ASP B 1 64 ? 10.289 1.584 -5.988 1 96.31 64 ASP B C 1
ATOM 1612 O O . ASP B 1 64 ? 11.055 1.454 -6.941 1 96.31 64 ASP B O 1
ATOM 1616 N N . LEU B 1 65 ? 10.266 0.832 -4.891 1 98.38 65 LEU B N 1
ATOM 1617 C CA . LEU B 1 65 ? 11.188 -0.299 -4.828 1 98.38 65 LEU B CA 1
ATOM 1618 C C . LEU B 1 65 ? 10.898 -1.295 -5.945 1 98.38 65 LEU B C 1
ATOM 1620 O O . LEU B 1 65 ? 11.828 -1.853 -6.539 1 98.38 65 LEU B O 1
ATOM 1624 N N . VAL B 1 66 ? 9.633 -1.532 -6.223 1 98.44 66 VAL B N 1
ATOM 1625 C CA . VAL B 1 66 ? 9.281 -2.406 -7.332 1 98.44 66 VAL B CA 1
ATOM 1626 C C . VAL B 1 66 ? 9.922 -1.897 -8.617 1 98.44 66 VAL B C 1
ATOM 1628 O O . VAL B 1 66 ? 10.547 -2.666 -9.359 1 98.44 66 VAL B O 1
ATOM 1631 N N . ARG B 1 67 ? 9.812 -0.635 -8.898 1 97.25 67 ARG B N 1
ATOM 1632 C CA . ARG B 1 67 ? 10.406 -0.028 -10.086 1 97.25 67 ARG B CA 1
ATOM 1633 C C . ARG B 1 67 ? 11.922 -0.181 -10.094 1 97.25 67 ARG B C 1
ATOM 1635 O O . ARG B 1 67 ? 12.516 -0.511 -11.117 1 97.25 67 ARG B O 1
ATOM 1642 N N . VAL B 1 68 ? 12.523 0.09 -8.961 1 98.12 68 VAL B N 1
ATOM 1643 C CA . VAL B 1 68 ? 13.977 0.014 -8.805 1 98.12 68 VAL B CA 1
ATOM 1644 C C . VAL B 1 68 ? 14.461 -1.376 -9.203 1 98.12 68 VAL B C 1
ATOM 1646 O O . VAL B 1 68 ? 15.422 -1.507 -9.969 1 98.12 68 VAL B O 1
ATOM 1649 N N . ILE B 1 69 ? 13.797 -2.4 -8.641 1 98.62 69 ILE B N 1
ATOM 1650 C CA . ILE B 1 69 ? 14.203 -3.777 -8.898 1 98.62 69 ILE B CA 1
ATOM 1651 C C . ILE B 1 69 ? 13.906 -4.141 -10.352 1 98.62 69 ILE B C 1
ATOM 1653 O O . ILE B 1 69 ? 14.742 -4.738 -11.039 1 98.62 69 ILE B O 1
ATOM 1657 N N . ALA B 1 70 ? 12.75 -3.77 -10.859 1 98.38 70 ALA B N 1
ATOM 1658 C CA . ALA B 1 70 ? 12.336 -4.105 -12.219 1 98.38 70 ALA B CA 1
ATOM 1659 C C . ALA B 1 70 ? 13.266 -3.479 -13.25 1 98.38 70 ALA B C 1
ATOM 1661 O O . ALA B 1 70 ? 13.57 -4.09 -14.281 1 98.38 70 ALA B O 1
ATOM 1662 N N . GLU B 1 71 ? 13.711 -2.289 -13 1 97.75 71 GLU B N 1
ATOM 1663 C CA . GLU B 1 71 ? 14.531 -1.552 -13.953 1 97.75 71 GLU B CA 1
ATOM 1664 C C . GLU B 1 71 ? 16.016 -1.845 -13.742 1 97.75 71 GLU B C 1
ATOM 1666 O O . GLU B 1 71 ? 16.859 -1.343 -14.484 1 97.75 71 GLU B O 1
ATOM 1671 N N . GLY B 1 72 ? 16.328 -2.553 -12.742 1 97.81 72 GLY B N 1
ATOM 1672 C CA . GLY B 1 72 ? 17.719 -2.924 -12.484 1 97.81 72 GLY B CA 1
ATOM 1673 C C . GLY B 1 72 ? 18.547 -1.784 -11.922 1 97.81 72 GLY B C 1
ATOM 1674 O O . GLY B 1 72 ? 19.75 -1.705 -12.172 1 97.81 72 GLY B O 1
ATOM 1675 N N . ILE B 1 73 ? 17.922 -0.867 -11.25 1 97.75 73 ILE B N 1
ATOM 1676 C CA . ILE B 1 73 ? 18.625 0.23 -10.602 1 97.75 73 ILE B CA 1
ATOM 1677 C C . ILE B 1 73 ? 19.391 -0.294 -9.383 1 97.75 73 ILE B C 1
ATOM 1679 O O . ILE B 1 73 ? 18.859 -1.084 -8.602 1 97.75 73 ILE B O 1
ATOM 1683 N N . SER B 1 74 ? 20.625 0.147 -9.203 1 98.38 74 SER B N 1
ATOM 1684 C CA . SER B 1 74 ? 21.453 -0.302 -8.078 1 98.38 74 SER B CA 1
ATOM 1685 C C . SER B 1 74 ? 20.859 0.163 -6.75 1 98.38 74 SER B C 1
ATOM 1687 O O . SER B 1 74 ? 20.453 1.318 -6.617 1 98.38 74 SER B O 1
ATOM 1689 N N . LEU B 1 75 ? 20.906 -0.704 -5.766 1 98.5 75 LEU B N 1
ATOM 1690 C CA . LEU B 1 75 ? 20.422 -0.366 -4.434 1 98.5 75 LEU B CA 1
ATOM 1691 C C . LEU B 1 75 ? 21.359 0.617 -3.742 1 98.5 75 LEU B C 1
ATOM 1693 O O . LEU B 1 75 ? 21 1.218 -2.727 1 98.5 75 LEU B O 1
ATOM 1697 N N . ASP B 1 76 ? 22.5 0.768 -4.285 1 98.56 76 ASP B N 1
ATOM 1698 C CA . ASP B 1 76 ? 23.484 1.689 -3.715 1 98.56 76 ASP B CA 1
ATOM 1699 C C . ASP B 1 76 ? 23.312 3.092 -4.297 1 98.56 76 ASP B C 1
ATOM 1701 O O . ASP B 1 76 ? 24.062 4.004 -3.947 1 98.56 76 ASP B O 1
ATOM 1705 N N . THR B 1 77 ? 22.281 3.295 -5.152 1 98.19 77 THR B N 1
ATOM 1706 C CA . THR B 1 77 ? 21.969 4.602 -5.715 1 98.19 77 THR B CA 1
ATOM 1707 C C . THR B 1 77 ? 21.453 5.551 -4.629 1 98.19 77 THR B C 1
ATOM 1709 O O . THR B 1 77 ? 20.609 5.176 -3.816 1 98.19 77 THR B O 1
ATOM 1712 N N . PRO B 1 78 ? 22.062 6.793 -4.566 1 97.81 78 PRO B N 1
ATOM 1713 C CA . PRO B 1 78 ? 21.516 7.777 -3.639 1 97.81 78 PRO B CA 1
ATOM 1714 C C . PRO B 1 78 ? 20.047 8.109 -3.932 1 97.81 78 PRO B C 1
ATOM 1716 O O . PRO B 1 78 ? 19.656 8.195 -5.098 1 97.81 78 PRO B O 1
ATOM 1719 N N . LEU B 1 79 ? 19.281 8.297 -2.885 1 97.19 79 LEU B N 1
ATOM 1720 C CA . LEU B 1 79 ? 17.844 8.523 -3.014 1 97.19 79 LEU B CA 1
ATOM 1721 C C . LEU B 1 79 ? 17.562 9.789 -3.826 1 97.19 79 LEU B C 1
ATOM 1723 O O . LEU B 1 79 ? 16.562 9.859 -4.543 1 97.19 79 LEU B O 1
ATOM 1727 N N . GLU B 1 80 ? 18.375 10.789 -3.717 1 94.31 80 GLU B N 1
ATOM 1728 C CA . GLU B 1 80 ? 18.141 12.062 -4.387 1 94.31 80 GLU B CA 1
ATOM 1729 C C . GLU B 1 80 ? 18.25 11.922 -5.902 1 94.31 80 GLU B C 1
ATOM 1731 O O . GLU B 1 80 ? 17.844 12.82 -6.645 1 94.31 80 GLU B O 1
ATOM 1736 N N . LYS B 1 81 ? 18.812 10.805 -6.414 1 94.25 81 LYS B N 1
ATOM 1737 C CA . LYS B 1 81 ? 18.969 10.578 -7.848 1 94.25 81 LYS B CA 1
ATOM 1738 C C . LYS B 1 81 ? 17.688 10.016 -8.461 1 94.25 81 LYS B C 1
ATOM 1740 O O . LYS B 1 81 ? 17.562 9.945 -9.688 1 94.25 81 LYS B O 1
ATOM 1745 N N . LEU B 1 82 ? 16.875 9.5 -7.562 1 91.5 82 LEU B N 1
ATOM 1746 C CA . LEU B 1 82 ? 15.602 9.031 -8.102 1 91.5 82 LEU B CA 1
ATOM 1747 C C . LEU B 1 82 ? 14.742 10.211 -8.562 1 91.5 82 LEU B C 1
ATOM 1749 O O . LEU B 1 82 ? 14.844 11.305 -8.016 1 91.5 82 LEU B O 1
ATOM 1753 N N . ALA B 1 83 ? 14.094 10.055 -9.648 1 66.38 83 ALA B N 1
ATOM 1754 C CA . ALA B 1 83 ? 13.312 11.148 -10.211 1 66.38 83 ALA B CA 1
ATOM 1755 C C . ALA B 1 83 ? 12.461 11.828 -9.141 1 66.38 83 ALA B C 1
ATOM 1757 O O . ALA B 1 83 ? 11.828 11.156 -8.328 1 66.38 83 ALA B O 1
ATOM 1758 N N . GLU B 1 84 ? 12.883 13.055 -9.031 1 63.31 84 GLU B N 1
ATOM 1759 C CA . GLU B 1 84 ? 12.156 13.898 -8.086 1 63.31 84 GLU B CA 1
ATOM 1760 C C . GLU B 1 84 ? 10.672 13.977 -8.438 1 63.31 84 GLU B C 1
ATOM 1762 O O . GLU B 1 84 ? 10.312 14.07 -9.609 1 63.31 84 GLU B O 1
ATOM 1767 N N . LYS B 1 85 ? 9.891 13.508 -7.527 1 67.56 85 LYS B N 1
ATOM 1768 C CA . LYS B 1 85 ? 8.461 13.719 -7.734 1 67.56 85 LYS B CA 1
ATOM 1769 C C . LYS B 1 85 ? 7.93 14.812 -6.816 1 67.56 85 LYS B C 1
ATOM 1771 O O . LYS B 1 85 ? 8.508 15.078 -5.754 1 67.56 85 LYS B O 1
ATOM 1776 N N . GLU B 1 86 ? 7.113 15.711 -7.473 1 77.44 86 GLU B N 1
ATOM 1777 C CA . GLU B 1 86 ? 6.383 16.656 -6.621 1 77.44 86 GLU B CA 1
ATOM 1778 C C . GLU B 1 86 ? 5.746 15.93 -5.434 1 77.44 86 GLU B C 1
ATOM 1780 O O . GLU B 1 86 ? 5.055 14.93 -5.609 1 77.44 86 GLU B O 1
ATOM 1785 N N . LEU B 1 87 ? 6.141 16.391 -4.352 1 89.19 87 LEU B N 1
ATOM 1786 C CA . LEU B 1 87 ? 5.605 15.812 -3.125 1 89.19 87 LEU B CA 1
ATOM 1787 C C . LEU B 1 87 ? 4.164 16.25 -2.898 1 89.19 87 LEU B C 1
ATOM 1789 O O . LEU B 1 87 ? 3.906 17.438 -2.672 1 89.19 87 LEU B O 1
ATOM 1793 N N . ILE B 1 88 ? 3.236 15.445 -3.102 1 94.31 88 ILE B N 1
ATOM 1794 C CA . ILE B 1 88 ? 1.851 15.727 -2.734 1 94.31 88 ILE B CA 1
ATOM 1795 C C . IL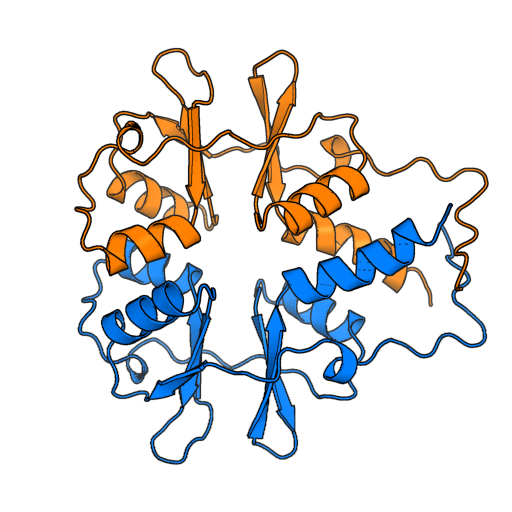E B 1 88 ? 1.715 15.75 -1.214 1 94.31 88 ILE B C 1
ATOM 1797 O O . ILE B 1 88 ? 2.219 14.859 -0.525 1 94.31 88 ILE B O 1
ATOM 1801 N N . LYS B 1 89 ? 1.183 16.844 -0.703 1 95.81 89 LYS B N 1
ATOM 1802 C CA . LYS B 1 89 ? 1.109 17.016 0.745 1 95.81 89 LYS B CA 1
ATOM 1803 C C . LYS B 1 89 ? -0.283 17.469 1.175 1 95.81 89 LYS B C 1
ATOM 1805 O O . LYS B 1 89 ? -1.108 17.828 0.337 1 95.81 89 LYS B O 1
ATOM 1810 N N . VAL B 1 90 ? -0.58 17.406 2.393 1 97 90 VAL B N 1
ATOM 1811 C CA . VAL B 1 90 ? -1.76 17.984 3.025 1 97 90 VAL B CA 1
ATOM 1812 C C . VAL B 1 90 ? -1.342 18.797 4.25 1 97 90 VAL B C 1
ATOM 1814 O O . VAL B 1 90 ? -0.167 18.812 4.625 1 97 90 VAL B O 1
ATOM 1817 N N . TYR B 1 91 ? -2.279 19.516 4.746 1 97.38 91 TYR B N 1
ATOM 1818 C CA . TYR B 1 91 ? -2.039 20.328 5.934 1 97.38 91 TYR B CA 1
ATOM 1819 C C . TYR B 1 91 ? -2.787 19.766 7.137 1 97.38 91 TYR B C 1
ATOM 1821 O O . TYR B 1 91 ? -3.742 19 6.98 1 97.38 91 TYR B O 1
ATOM 1829 N N . PRO B 1 92 ? -2.301 20.094 8.359 1 97.25 92 PRO B N 1
ATOM 1830 C CA . PRO B 1 92 ? -2.889 19.516 9.57 1 97.25 92 PRO B CA 1
ATOM 1831 C C . PRO B 1 92 ? -4.395 19.75 9.672 1 97.25 92 PRO B C 1
ATOM 1833 O O . PRO B 1 92 ? -5.133 18.891 10.156 1 97.25 92 PRO B O 1
ATOM 1836 N N . ASN B 1 93 ? -4.879 20.844 9.117 1 96.56 93 ASN B N 1
ATOM 1837 C CA . ASN B 1 93 ? -6.277 21.219 9.289 1 96.56 93 ASN B CA 1
ATOM 1838 C C . ASN B 1 93 ? -7.133 20.75 8.109 1 96.56 93 ASN B C 1
ATOM 1840 O O . ASN B 1 93 ? -8.344 20.969 8.094 1 96.56 93 ASN B O 1
ATOM 1844 N N . ASP B 1 94 ? -6.5 20.172 7.137 1 95.5 94 ASP B N 1
ATOM 1845 C CA . ASP B 1 94 ? -7.293 19.562 6.07 1 95.5 94 ASP B CA 1
ATOM 1846 C C . ASP B 1 94 ? -8.18 18.438 6.613 1 95.5 94 ASP B C 1
ATOM 1848 O O . ASP B 1 94 ? -7.863 17.828 7.633 1 95.5 94 ASP B O 1
ATOM 1852 N N . SER B 1 95 ? -9.297 18.234 5.996 1 91.88 95 SER B N 1
ATOM 1853 C CA . SER B 1 95 ? -10.133 17.094 6.355 1 91.88 95 SER B CA 1
ATOM 1854 C C . SER B 1 95 ? -9.531 15.789 5.852 1 91.88 95 SER B C 1
ATOM 1856 O O . SER B 1 95 ? -8.797 15.781 4.863 1 91.88 95 SER B O 1
ATOM 1858 N N . ILE B 1 96 ? -9.875 14.734 6.488 1 90.94 96 ILE B N 1
ATOM 1859 C CA . ILE B 1 96 ? -9.438 13.406 6.074 1 90.94 96 ILE B CA 1
ATOM 1860 C C . ILE B 1 96 ? -9.984 13.094 4.684 1 90.94 96 ILE B C 1
ATOM 1862 O O . ILE B 1 96 ? -9.328 12.398 3.898 1 90.94 96 ILE B O 1
ATOM 1866 N N . TYR B 1 97 ? -11.047 13.648 4.352 1 88.38 97 TYR B N 1
ATOM 1867 C CA . TYR B 1 97 ? -11.641 13.445 3.033 1 88.38 97 TYR B CA 1
ATOM 1868 C C . TYR B 1 97 ? -10.758 14.031 1.94 1 88.38 97 TYR B C 1
ATOM 1870 O O . TYR B 1 97 ? -10.539 13.406 0.903 1 88.38 97 TYR B O 1
ATOM 1878 N N . ILE B 1 98 ? -10.25 15.188 2.221 1 91.56 98 ILE B N 1
ATOM 1879 C CA . ILE B 1 98 ? -9.352 15.828 1.264 1 91.56 98 ILE B CA 1
ATOM 1880 C C . ILE B 1 98 ? -8.109 14.969 1.063 1 91.56 98 ILE B C 1
ATOM 1882 O O . ILE B 1 98 ? -7.668 14.758 -0.069 1 91.56 98 ILE B O 1
ATOM 1886 N N . ALA B 1 99 ? -7.609 14.492 2.111 1 94.75 99 ALA B N 1
ATOM 1887 C CA . ALA B 1 99 ? -6.434 13.633 2.037 1 94.75 99 ALA B CA 1
ATOM 1888 C C . ALA B 1 99 ? -6.73 12.359 1.242 1 94.75 99 ALA B C 1
ATOM 1890 O O . ALA B 1 99 ? -5.953 11.977 0.364 1 94.75 99 ALA B O 1
ATOM 1891 N N . ALA B 1 100 ? -7.867 11.75 1.539 1 93.19 100 ALA B N 1
ATOM 1892 C CA . ALA B 1 100 ? -8.266 10.523 0.853 1 93.19 100 ALA B CA 1
ATOM 1893 C C . ALA B 1 100 ? -8.469 10.773 -0.64 1 93.19 100 ALA B C 1
ATOM 1895 O O . ALA B 1 100 ? -8.039 9.961 -1.471 1 93.19 100 ALA B O 1
ATOM 1896 N N . GLN B 1 101 ? -9.031 11.859 -0.962 1 92.69 101 GLN B N 1
ATOM 1897 C CA . GLN B 1 101 ? -9.242 12.219 -2.359 1 92.69 101 GLN B CA 1
ATOM 1898 C C . GLN B 1 101 ? -7.918 12.398 -3.094 1 92.69 101 GLN B C 1
ATOM 1900 O O . GLN B 1 101 ? -7.766 11.938 -4.227 1 92.69 101 GLN B O 1
ATOM 1905 N N . LYS B 1 102 ? -7.043 13.055 -2.473 1 94.62 102 LYS B N 1
ATOM 1906 C CA . LYS B 1 102 ? -5.723 13.234 -3.072 1 94.62 102 LYS B CA 1
ATOM 1907 C C . LYS B 1 102 ? -5.031 11.898 -3.293 1 94.62 102 LYS B C 1
ATOM 1909 O O . LYS B 1 102 ? -4.383 11.688 -4.32 1 94.62 102 LYS B O 1
ATOM 1914 N N . MET B 1 103 ? -5.191 10.992 -2.287 1 95.5 103 MET B N 1
ATOM 1915 C CA . MET B 1 103 ? -4.59 9.672 -2.418 1 95.5 103 MET B CA 1
ATOM 1916 C C . MET B 1 103 ? -5.156 8.93 -3.627 1 95.5 103 MET B C 1
ATOM 1918 O O . MET B 1 103 ? -4.402 8.344 -4.406 1 95.5 103 MET B O 1
ATOM 1922 N N . ILE B 1 104 ? -6.406 9.016 -3.789 1 93.5 104 ILE B N 1
ATOM 1923 C CA . ILE B 1 104 ? -7.074 8.328 -4.887 1 93.5 104 ILE B CA 1
ATOM 1924 C C . ILE B 1 104 ? -6.688 8.984 -6.215 1 93.5 104 ILE B C 1
ATOM 1926 O O . ILE B 1 104 ? -6.301 8.297 -7.164 1 93.5 104 ILE B O 1
ATOM 1930 N N . GLU B 1 105 ? -6.738 10.266 -6.297 1 93.38 105 GLU B N 1
ATOM 1931 C CA . GLU B 1 105 ? -6.488 11.039 -7.516 1 93.38 105 GLU B CA 1
ATOM 1932 C C . GLU B 1 105 ? -5.059 10.836 -8.016 1 93.38 105 GLU B C 1
ATOM 1934 O O . GLU B 1 105 ? -4.824 10.727 -9.219 1 93.38 105 GLU B O 1
ATOM 1939 N N . HIS B 1 106 ? -4.16 10.75 -7.137 1 93.75 106 HIS B N 1
ATOM 1940 C CA . HIS B 1 106 ? -2.758 10.711 -7.531 1 93.75 106 HIS B CA 1
ATOM 1941 C C . HIS B 1 106 ? -2.199 9.297 -7.445 1 93.75 106 HIS B C 1
ATOM 1943 O O . HIS B 1 106 ? -1.033 9.062 -7.773 1 93.75 106 HIS B O 1
ATOM 1949 N N . GLY B 1 107 ? -3.008 8.367 -6.934 1 93.25 107 GLY B N 1
ATOM 1950 C CA . GLY B 1 107 ? -2.568 6.98 -6.836 1 93.25 107 GLY B CA 1
ATOM 1951 C C . GLY B 1 107 ? -1.472 6.777 -5.805 1 93.25 107 GLY B C 1
ATOM 1952 O O . GLY B 1 107 ? -0.517 6.035 -6.047 1 93.25 107 GLY B O 1
ATOM 1953 N N . ILE B 1 108 ? -1.557 7.531 -4.719 1 94.62 108 ILE B N 1
ATOM 1954 C CA . ILE B 1 108 ? -0.539 7.414 -3.678 1 94.62 108 ILE B CA 1
ATOM 1955 C C . ILE B 1 108 ? -1.161 6.844 -2.406 1 94.62 108 ILE B C 1
ATOM 1957 O O . ILE B 1 108 ? -2.369 6.961 -2.191 1 94.62 108 ILE B O 1
ATOM 1961 N N . ARG B 1 109 ? -0.307 6.219 -1.515 1 95.94 109 ARG B N 1
ATOM 1962 C CA . ARG B 1 109 ? -0.81 5.562 -0.313 1 95.94 109 ARG B CA 1
ATOM 1963 C C . ARG B 1 109 ? -0.317 6.266 0.946 1 95.94 109 ARG B C 1
ATOM 1965 O O . ARG B 1 109 ? -0.751 5.945 2.055 1 95.94 109 ARG B O 1
ATOM 1972 N N . HIS B 1 110 ? 0.609 7.133 0.78 1 96.25 110 HIS B N 1
ATOM 1973 C CA . HIS B 1 110 ? 1.169 7.93 1.865 1 96.25 110 HIS B CA 1
ATOM 1974 C C . HIS B 1 110 ? 1.23 9.406 1.489 1 96.25 110 HIS B C 1
ATOM 1976 O O . HIS B 1 110 ? 1.618 9.75 0.37 1 96.25 110 HIS B O 1
ATOM 1982 N N . ILE B 1 111 ? 0.837 10.227 2.418 1 96.62 111 ILE B N 1
ATOM 1983 C CA . ILE B 1 111 ? 0.872 11.656 2.152 1 96.62 111 ILE B CA 1
ATOM 1984 C C . ILE B 1 111 ? 1.48 12.391 3.346 1 96.62 111 ILE B C 1
ATOM 1986 O O . ILE B 1 111 ? 0.976 12.289 4.469 1 96.62 111 ILE B O 1
ATOM 1990 N N . PRO B 1 112 ? 2.582 13.086 3.162 1 96.62 112 PRO B N 1
ATOM 1991 C CA . PRO B 1 112 ? 3.146 13.883 4.25 1 96.62 112 PRO B CA 1
ATOM 1992 C C . PRO B 1 112 ? 2.236 15.031 4.672 1 96.62 112 PRO B C 1
ATOM 1994 O O . PRO B 1 112 ? 1.525 15.602 3.84 1 96.62 112 PRO B O 1
ATOM 1997 N N . VAL B 1 113 ? 2.229 15.32 5.902 1 97.25 113 VAL B N 1
ATOM 1998 C CA . VAL B 1 113 ? 1.539 16.469 6.473 1 97.25 113 VAL B CA 1
ATOM 1999 C C . VAL B 1 113 ? 2.543 17.594 6.746 1 97.25 113 VAL B C 1
ATOM 2001 O O . VAL B 1 113 ? 3.512 17.391 7.484 1 97.25 113 VAL B O 1
ATOM 2004 N N . VAL B 1 114 ? 2.309 18.672 6.137 1 94.62 114 VAL B N 1
ATOM 2005 C CA . VAL B 1 114 ? 3.277 19.75 6.211 1 94.62 114 VAL B CA 1
ATOM 2006 C C . VAL B 1 114 ? 2.646 20.969 6.902 1 94.62 114 VAL B C 1
ATOM 2008 O O . VAL B 1 114 ? 1.481 21.281 6.66 1 94.62 114 VAL B O 1
ATOM 2011 N N . ASP B 1 115 ? 3.34 21.484 7.879 1 93.94 115 ASP B N 1
ATOM 2012 C CA . ASP B 1 115 ? 2.965 22.703 8.578 1 93.94 115 ASP B CA 1
ATOM 2013 C C . ASP B 1 115 ? 4.113 23.719 8.57 1 93.94 115 ASP B C 1
ATOM 2015 O O . ASP B 1 115 ? 5.215 23.406 9.031 1 93.94 115 ASP B O 1
ATOM 2019 N N . ALA B 1 116 ? 3.91 24.922 8.039 1 90.69 116 ALA B N 1
ATOM 2020 C CA . ALA B 1 116 ? 4.895 26 8 1 90.69 116 ALA B CA 1
ATOM 2021 C C . ALA B 1 116 ? 6.207 25.531 7.387 1 90.69 116 ALA B C 1
ATOM 2023 O O . ALA B 1 116 ? 7.281 25.75 7.949 1 90.69 116 ALA B O 1
ATOM 2024 N N . GLY B 1 117 ? 6.102 24.656 6.32 1 85.88 117 GLY B N 1
ATOM 2025 C CA . GLY B 1 117 ? 7.258 24.234 5.539 1 85.88 117 GLY B CA 1
ATOM 2026 C C . GLY B 1 117 ? 7.988 23.047 6.133 1 85.88 117 GLY B C 1
ATOM 2027 O O . GLY B 1 117 ? 8.984 22.578 5.578 1 85.88 117 GLY B O 1
ATOM 2028 N N . ARG B 1 118 ? 7.418 22.578 7.219 1 90.06 118 ARG B N 1
ATOM 2029 C CA . ARG B 1 118 ? 8.023 21.422 7.871 1 90.06 118 ARG B CA 1
ATOM 2030 C C . ARG B 1 118 ? 7.078 20.234 7.863 1 90.06 118 ARG B C 1
ATOM 2032 O O . ARG B 1 118 ? 5.867 20.391 8.016 1 90.06 118 ARG B O 1
ATOM 2039 N N . VAL B 1 119 ? 7.699 19.094 7.711 1 93.88 119 VAL B N 1
ATOM 2040 C CA . VAL B 1 119 ? 6.891 17.875 7.82 1 93.88 119 VAL B CA 1
ATOM 2041 C C . VAL B 1 119 ? 6.57 17.594 9.289 1 93.88 119 VAL B C 1
ATOM 2043 O O . VAL B 1 119 ? 7.477 17.484 10.117 1 93.88 119 VAL B O 1
ATOM 2046 N N . VAL B 1 120 ? 5.289 17.516 9.57 1 95.56 120 VAL B N 1
ATOM 2047 C CA . VAL B 1 120 ? 4.898 17.344 10.969 1 95.56 120 VAL B CA 1
ATOM 2048 C C . VAL B 1 120 ? 4.254 15.969 11.156 1 95.56 120 VAL B C 1
ATOM 2050 O O . VAL B 1 120 ? 3.949 15.57 12.281 1 95.56 120 VAL B O 1
ATOM 2053 N N . GLY B 1 121 ? 4 15.266 10.102 1 96.81 121 GLY B N 1
ATOM 2054 C CA . GLY B 1 121 ? 3.391 13.953 10.172 1 96.81 121 GLY B CA 1
ATOM 2055 C C . GLY B 1 121 ? 3.25 13.281 8.82 1 96.81 121 GLY B C 1
ATOM 2056 O O . GLY B 1 121 ? 3.717 13.812 7.809 1 96.81 121 GLY B O 1
ATOM 2057 N N . ILE B 1 122 ? 2.699 12.141 8.789 1 97.19 122 ILE B N 1
ATOM 2058 C CA . ILE B 1 122 ? 2.414 11.367 7.582 1 97.19 122 ILE B CA 1
ATOM 2059 C C . ILE B 1 122 ? 1.098 10.609 7.754 1 97.19 122 ILE B C 1
ATOM 2061 O O . ILE B 1 122 ? 0.793 10.125 8.844 1 97.19 122 ILE B O 1
ATOM 2065 N N . LEU B 1 123 ? 0.288 10.648 6.77 1 96.94 123 LEU B N 1
ATOM 2066 C CA . LEU B 1 123 ? -0.972 9.914 6.75 1 96.94 123 LEU B CA 1
ATOM 2067 C C . LEU B 1 123 ? -0.929 8.789 5.719 1 96.94 123 LEU B C 1
ATOM 2069 O O . LEU B 1 123 ? -0.585 9.023 4.555 1 96.94 123 LEU B O 1
ATOM 2073 N N . SER B 1 124 ? -1.238 7.57 6.137 1 96.5 124 SER B N 1
ATOM 2074 C CA . SER B 1 124 ? -1.297 6.441 5.219 1 96.5 124 SER B CA 1
ATOM 2075 C C . SER B 1 124 ? -2.734 6.133 4.812 1 96.5 124 SER B C 1
ATOM 2077 O O . SER B 1 124 ? -3.678 6.555 5.484 1 96.5 124 SER B O 1
ATOM 2079 N N . ILE B 1 125 ? -2.893 5.453 3.758 1 95.81 125 ILE B N 1
ATOM 2080 C CA . ILE B 1 125 ? -4.211 5.047 3.285 1 95.81 125 ILE B CA 1
ATOM 2081 C C . ILE B 1 125 ? -4.875 4.145 4.324 1 95.81 125 ILE B C 1
ATOM 2083 O O . ILE B 1 125 ? -6.098 4.156 4.473 1 95.81 125 ILE B O 1
ATOM 2087 N N . ARG B 1 126 ? -4.105 3.422 5.066 1 94.81 126 ARG B N 1
ATOM 2088 C CA . ARG B 1 126 ? -4.645 2.598 6.145 1 94.81 126 ARG B CA 1
ATOM 2089 C C . ARG B 1 126 ? -5.266 3.461 7.234 1 94.81 126 ARG B C 1
ATOM 2091 O O . ARG B 1 126 ? -6.336 3.137 7.754 1 94.81 126 ARG B O 1
ATOM 2098 N N . ASP B 1 127 ? -4.59 4.48 7.594 1 92.62 127 ASP B N 1
ATOM 2099 C CA . ASP B 1 127 ? -5.125 5.418 8.578 1 92.62 127 ASP B CA 1
ATOM 2100 C C . ASP B 1 127 ? -6.465 5.988 8.117 1 92.62 127 ASP B C 1
ATOM 2102 O O . ASP B 1 127 ? -7.41 6.082 8.906 1 92.62 127 ASP B O 1
ATOM 2106 N N . ALA B 1 128 ? -6.504 6.383 6.859 1 91.75 128 ALA B N 1
ATOM 2107 C CA . ALA B 1 128 ? -7.723 6.953 6.301 1 91.75 128 ALA B CA 1
ATOM 2108 C C . ALA B 1 128 ? -8.867 5.941 6.32 1 91.75 128 ALA B C 1
ATOM 2110 O O . ALA B 1 128 ? -9.984 6.266 6.719 1 91.75 128 ALA B O 1
ATOM 2111 N N . LEU B 1 129 ? -8.555 4.742 5.918 1 91.69 129 LEU B N 1
ATOM 2112 C CA . LEU B 1 129 ? -9.57 3.695 5.887 1 91.69 129 LEU B CA 1
ATOM 2113 C C . LEU B 1 129 ? -10.078 3.391 7.289 1 91.69 129 LEU B C 1
ATOM 2115 O O . LEU B 1 129 ? -11.281 3.229 7.496 1 91.69 129 LEU B O 1
ATOM 2119 N N . ARG B 1 130 ? -9.148 3.246 8.219 1 89.12 130 ARG B N 1
ATOM 2120 C CA . ARG B 1 130 ? -9.508 2.969 9.609 1 89.12 130 ARG B CA 1
ATOM 2121 C C . ARG B 1 130 ? -10.516 3.99 10.125 1 89.12 130 ARG B C 1
ATOM 2123 O O . ARG B 1 130 ? -11.492 3.629 10.781 1 89.12 130 ARG B O 1
ATOM 2130 N N . TYR B 1 131 ? -10.312 5.148 9.828 1 83.38 131 TYR B N 1
ATOM 2131 C CA . TYR B 1 131 ? -11.203 6.211 10.273 1 83.38 131 TYR B CA 1
ATOM 2132 C C . TYR B 1 131 ? -12.562 6.105 9.594 1 83.38 131 TYR B C 1
ATOM 2134 O O . TYR B 1 131 ? -13.602 6.223 10.242 1 83.38 131 TYR B O 1
ATOM 2142 N N . LEU B 1 132 ? -12.539 5.863 8.336 1 78.19 132 LEU B N 1
ATOM 2143 C CA . LEU B 1 132 ? -13.773 5.891 7.559 1 78.19 132 LEU B CA 1
ATOM 2144 C C . LEU B 1 132 ? -14.656 4.695 7.891 1 78.19 132 LEU B C 1
ATOM 2146 O O . LEU B 1 132 ? -15.883 4.793 7.855 1 78.19 132 LEU B O 1
ATOM 2150 N N . ILE B 1 133 ? -14.055 3.594 8.266 1 78.69 133 ILE B N 1
ATOM 2151 C CA . ILE B 1 133 ? -14.836 2.418 8.641 1 78.69 133 ILE B CA 1
ATOM 2152 C C . ILE B 1 133 ? -15.414 2.604 10.039 1 78.69 133 ILE B C 1
ATOM 2154 O O . ILE B 1 133 ? -16.484 2.086 10.352 1 78.69 133 ILE B O 1
ATOM 2158 N N . SER B 1 134 ? -14.625 3.24 10.883 1 71.56 134 SER B N 1
ATOM 2159 C CA . SER B 1 134 ? -15.125 3.506 12.234 1 71.56 134 SER B CA 1
ATOM 2160 C C . SER B 1 134 ? -16.375 4.375 12.195 1 71.56 134 SER B C 1
ATOM 2162 O O . SER B 1 134 ? -17.219 4.305 13.102 1 71.56 134 SER B O 1
ATOM 2164 N N . LEU B 1 135 ? -16.438 5.16 11.195 1 62.94 135 LEU B N 1
ATOM 2165 C CA . LEU B 1 135 ? -17.625 5.992 11.016 1 62.94 135 LEU B CA 1
ATOM 2166 C C . LEU B 1 135 ? -18.812 5.145 10.57 1 62.94 135 LEU B C 1
ATOM 2168 O O . LEU B 1 135 ? -19.938 5.383 11.008 1 62.94 135 LEU B O 1
ATOM 2172 N N . GLU B 1 136 ? -18.516 4.117 9.719 1 56.84 136 GLU B N 1
ATOM 2173 C CA . GLU B 1 136 ? -19.594 3.252 9.234 1 56.84 136 GLU B CA 1
ATOM 2174 C C . GLU B 1 136 ? -19.984 2.225 10.289 1 56.84 136 GLU B C 1
ATOM 2176 O O . GLU B 1 136 ? -21.172 1.879 10.406 1 56.84 136 GLU B O 1
ATOM 2181 N N . GLY B 1 137 ? -18.969 1.335 10.805 1 50.09 137 GLY B N 1
ATOM 2182 C CA . GLY B 1 137 ? -19.328 0.41 11.875 1 50.09 137 GLY B CA 1
ATOM 2183 C C . GLY B 1 137 ? -20.078 1.071 13.008 1 50.09 137 GLY B C 1
ATOM 2184 O O . GLY B 1 137 ? -20.594 0.39 13.898 1 50.09 137 GLY B O 1
ATOM 2185 N N . ALA B 1 138 ? -19.875 2.279 13.266 1 39.38 138 ALA B N 1
ATOM 2186 C CA . ALA B 1 138 ? -20.75 2.949 14.219 1 39.38 138 ALA B CA 1
ATOM 2187 C C . ALA B 1 138 ? -22.203 2.852 13.789 1 39.38 138 ALA B C 1
ATOM 2189 O O . ALA B 1 138 ? -23.109 3.275 14.516 1 39.38 138 ALA B O 1
ATOM 2190 N N . TYR B 1 139 ? -22.484 2.311 12.688 1 33.91 139 TYR B N 1
ATOM 2191 C CA . TYR B 1 139 ? -23.891 2.02 12.414 1 33.91 139 TYR B CA 1
ATOM 2192 C C . TYR B 1 139 ? -24.266 0.621 12.891 1 33.91 139 TYR B C 1
ATOM 2194 O O . TYR B 1 139 ? -23.656 -0.367 12.484 1 33.91 139 TYR B O 1
ATOM 2202 N N . PRO B 1 140 ? -24.812 0.396 14.086 1 33.59 140 PRO B N 1
ATOM 2203 C CA . PRO B 1 140 ? -25.328 -0.902 14.531 1 33.59 140 PRO B CA 1
ATOM 2204 C C . PRO B 1 140 ? -26.078 -1.647 13.422 1 33.59 140 PRO B C 1
ATOM 2206 O O . PRO B 1 140 ? -26.609 -1.022 12.5 1 33.59 140 PRO B O 1
#

Organism: Thermoproteus tenax (strain ATCC 35583 / DSM 2078 / JCM 9277 / NBRC 100435 / Kra 1) (NCBI:txid768679)

Sequence (280 aa):
MIKLNIYDNYQPMEVKNIMNDRVVFCRGTETIRCAVSKMYAYNIGSVLVVDDRGAPIGIFTERDLVRVIAEGISLDTPLEKLAEKELIKVYPNDSIYIAAQKMIEHGIRHIPVVDAGRVVGILSIRDALRYLISLEGAYPMIKLNIYDNYQPMEVKNIMNDRVVFCRGTETIRCAVSKMYAYNIGSVLVVDDRGAPIGIFTERDLVRVIAEGISLDTPLEKLAEKELIKVYPNDSIYIAAQKMIEHGIRHIPVVDAGRVVGILSIRDALRYLISLEGAYP

Solvent-accessible surface area (backbone atoms only — not comparable to full-atom values): 15611 Å² total; per-residue (Å²): 129,72,61,52,77,68,58,89,87,64,71,72,58,36,33,62,80,65,40,42,66,82,70,56,73,40,48,28,79,41,26,43,49,55,52,35,39,48,24,51,75,68,71,46,66,55,34,38,26,18,45,97,84,66,43,76,59,34,69,51,37,41,67,51,49,38,48,35,61,57,71,66,52,64,50,77,40,37,46,62,74,45,82,75,48,88,72,67,67,46,40,49,78,37,37,48,63,58,52,51,48,50,26,63,75,68,72,45,57,67,35,43,23,38,53,97,85,34,80,60,24,34,37,41,51,65,53,54,42,56,52,54,44,54,52,50,65,47,33,125,130,69,58,49,76,66,56,87,86,65,71,73,59,35,33,62,81,64,39,43,64,80,70,57,72,41,50,29,77,40,26,43,48,55,52,37,41,50,24,51,75,67,72,44,64,55,34,37,25,18,43,98,83,64,42,74,59,34,69,50,37,39,67,52,48,38,46,34,61,58,69,65,53,64,49,77,41,37,46,61,74,44,82,75,47,88,70,67,66,44,38,47,80,37,37,47,64,59,52,51,48,49,25,62,76,68,72,45,57,66,33,42,24,40,54,97,84,34,80,60,24,34,38,40,52,63,54,53,42,54,52,56,46,55,51,51,67,53,37,127

Foldseek 3Di:
DPPPCCPDPDDFDFCLVQFAQDAAADEQQAFLLVQVVVCVVVVHFKHFYAYPVQFTFAMDGVVNVVVCVVVVPDRRDGNNPPDTDDAAAAERGDGLVVVLVVCVVVVHFKHFYDDPRHGRGMDGVVSSVVVVVVVVVVPD/DPPPCCPDPDDFDFCLVQFAQDAAADEQQAFLLVQVVVCVVVVHFKHFYAYPVQFTFAMDGVVNVVVCVVVVPDRRDRNNPPPTDPAAAAERGDGLVVVLVVCVVVVHFKHFYDDPRHGRGMDGVVSSVVVVVVVVVVPD